Protein AF-A0A7S4PHT7-F1 (afdb_monomer_lite)

Structure (mmCIF, N/CA/C/O backbone):
data_AF-A0A7S4PHT7-F1
#
_entry.id   AF-A0A7S4PHT7-F1
#
loop_
_atom_site.group_PDB
_atom_site.id
_atom_site.type_symbol
_atom_site.label_atom_id
_atom_site.label_alt_id
_atom_site.label_comp_id
_atom_site.label_asym_id
_atom_site.label_entity_id
_atom_site.label_seq_id
_atom_site.pdbx_PDB_ins_code
_atom_site.Cartn_x
_atom_site.Cartn_y
_atom_site.Cartn_z
_atom_site.occupancy
_atom_site.B_iso_or_equiv
_atom_site.auth_seq_id
_atom_site.auth_comp_id
_atom_site.auth_asym_id
_atom_site.auth_atom_id
_atom_site.pdbx_PDB_model_num
ATOM 1 N N . PHE A 1 1 ? -20.520 13.357 14.736 1.00 77.88 1 PHE A N 1
ATOM 2 C CA . PHE A 1 1 ? -19.166 13.663 14.216 1.00 77.88 1 PHE A CA 1
ATOM 3 C C . PHE A 1 1 ? -19.138 14.682 13.069 1.00 77.88 1 PHE A C 1
ATOM 5 O O . PHE A 1 1 ? -18.356 15.621 13.162 1.00 77.88 1 PHE A O 1
ATOM 12 N N . ALA A 1 2 ? -20.014 14.610 12.054 1.00 77.94 2 ALA A N 1
ATOM 13 C CA . ALA A 1 2 ? -20.022 15.541 10.904 1.00 77.94 2 ALA A CA 1
ATOM 14 C C . ALA A 1 2 ? -20.071 17.054 11.246 1.00 77.94 2 ALA A C 1
ATOM 16 O O . ALA A 1 2 ? -19.617 17.889 10.471 1.00 77.94 2 ALA A O 1
ATOM 17 N N . ARG A 1 3 ? -20.596 17.431 12.421 1.00 82.12 3 ARG A N 1
ATOM 18 C CA . ARG A 1 3 ? -20.694 18.830 12.881 1.00 82.12 3 ARG A CA 1
ATOM 19 C C . ARG A 1 3 ? -19.489 19.323 13.696 1.00 82.12 3 ARG A C 1
ATOM 21 O O . ARG A 1 3 ? -19.496 20.463 14.146 1.00 82.12 3 ARG A O 1
ATOM 28 N N . LEU A 1 4 ? -18.434 18.522 13.865 1.00 81.81 4 LEU A N 1
ATOM 29 C CA . LEU A 1 4 ? -17.220 18.956 14.579 1.00 81.81 4 LEU A CA 1
ATOM 30 C C . LEU A 1 4 ? -16.471 20.091 13.856 1.00 81.81 4 LEU A C 1
ATOM 32 O O . LEU A 1 4 ? -15.806 20.895 14.506 1.00 81.81 4 LEU A O 1
ATOM 36 N N . GLY A 1 5 ? -16.644 20.206 12.536 1.00 81.19 5 GLY A N 1
ATOM 37 C CA . GLY A 1 5 ? -16.114 21.292 11.706 1.00 81.19 5 GLY A CA 1
ATOM 38 C C . GLY A 1 5 ? -17.068 22.475 11.495 1.00 81.19 5 GLY A C 1
ATOM 39 O O . GLY A 1 5 ? -16.875 23.230 10.550 1.00 81.19 5 GLY A O 1
ATOM 40 N N . HIS A 1 6 ? -18.117 22.635 12.312 1.00 87.81 6 HIS A N 1
ATOM 41 C CA . HIS A 1 6 ? -19.118 23.691 12.115 1.00 87.81 6 HIS A CA 1
ATOM 42 C C . HIS A 1 6 ? -18.497 25.104 12.069 1.00 87.81 6 HIS A C 1
ATOM 44 O O . HIS A 1 6 ? -17.523 25.387 12.772 1.00 87.81 6 HIS A O 1
ATOM 50 N N . ALA A 1 7 ? -19.059 26.006 11.257 1.00 88.38 7 ALA A N 1
ATOM 51 C CA . ALA A 1 7 ? -18.547 27.373 11.119 1.00 88.38 7 ALA A CA 1
ATOM 52 C C . ALA A 1 7 ? -18.633 28.147 12.447 1.00 88.38 7 ALA A C 1
ATOM 54 O O . ALA A 1 7 ? -17.683 28.820 12.847 1.00 88.38 7 ALA A O 1
ATOM 55 N N . GLU A 1 8 ? -19.746 27.981 13.162 1.00 92.31 8 GLU A N 1
ATOM 56 C CA . GLU A 1 8 ? -20.000 28.653 14.434 1.00 92.31 8 GLU A CA 1
ATOM 57 C C . GLU A 1 8 ? -19.197 28.040 15.603 1.00 92.31 8 GLU A C 1
ATOM 59 O O . GLU A 1 8 ? -19.370 26.851 15.908 1.00 92.31 8 GLU A O 1
ATOM 64 N N . PRO A 1 9 ? -18.349 28.827 16.301 1.00 89.75 9 PRO A N 1
ATOM 65 C CA . PRO A 1 9 ? -17.508 28.331 17.392 1.00 89.75 9 PRO A CA 1
ATOM 66 C C . PRO A 1 9 ? -18.287 27.743 18.572 1.00 89.75 9 PRO A C 1
ATOM 68 O O . PRO A 1 9 ? -17.886 26.703 19.096 1.00 89.75 9 PRO A O 1
ATOM 71 N N . SER A 1 10 ? -19.401 28.370 18.961 1.00 90.50 10 SER A N 1
ATOM 72 C CA . SER A 1 10 ? -20.243 27.933 20.083 1.00 90.50 10 SER A CA 1
ATOM 73 C C . SER A 1 10 ? -20.834 26.546 19.835 1.00 90.50 10 SER A C 1
ATOM 75 O O . SER A 1 10 ? -20.757 25.669 20.694 1.00 90.50 10 SER A O 1
ATOM 77 N N . VAL A 1 11 ? -21.332 26.305 18.618 1.00 90.75 11 VAL A N 1
ATOM 78 C CA . VAL A 1 11 ? -21.860 24.997 18.205 1.00 90.75 11 VAL A CA 1
ATOM 79 C C . VAL A 1 11 ? -20.764 23.936 18.247 1.00 90.75 11 VAL A C 1
ATOM 81 O O . VAL A 1 11 ? -20.967 22.878 18.839 1.00 90.75 11 VAL A O 1
ATOM 84 N N . ARG A 1 12 ? -19.573 24.218 17.696 1.00 91.06 12 ARG A N 1
ATOM 85 C CA . ARG A 1 12 ? -18.443 23.272 17.771 1.00 91.06 12 ARG A CA 1
ATOM 86 C C . ARG A 1 12 ? -18.088 22.920 19.210 1.00 91.06 12 ARG A C 1
ATOM 88 O O . ARG A 1 12 ? -17.839 21.754 19.505 1.00 91.06 12 ARG A O 1
ATOM 95 N N . GLN A 1 13 ? -18.041 23.920 20.088 1.00 89.94 13 GLN A N 1
ATOM 96 C CA . GLN A 1 13 ? -17.691 23.724 21.488 1.00 89.94 13 GLN A CA 1
ATOM 97 C C . GLN A 1 13 ? -18.725 22.854 22.205 1.00 89.94 13 GLN A C 1
ATOM 99 O O . GLN A 1 13 ? -18.340 21.898 22.875 1.00 89.94 13 GLN A O 1
ATOM 104 N N . ASN A 1 14 ? -20.016 23.137 22.026 1.00 92.06 14 ASN A N 1
ATOM 105 C CA . ASN A 1 14 ? -21.093 22.370 22.651 1.00 92.06 14 ASN A CA 1
ATOM 106 C C . ASN A 1 14 ? -21.125 20.924 22.145 1.00 92.06 14 ASN A C 1
ATOM 108 O O . ASN A 1 14 ? -21.198 19.997 22.948 1.00 92.06 14 ASN A O 1
ATOM 112 N N . VAL A 1 15 ? -20.984 20.717 20.831 1.00 92.50 15 VAL A N 1
ATOM 113 C CA . VAL A 1 15 ? -20.907 19.373 20.236 1.00 92.50 15 VAL A CA 1
ATOM 114 C C . VAL A 1 15 ? -19.691 18.611 20.767 1.00 92.50 15 VAL A C 1
ATOM 116 O O . VAL A 1 15 ? -19.820 17.445 21.129 1.00 92.50 15 VAL A O 1
ATOM 119 N N . ARG A 1 16 ? -18.522 19.260 20.863 1.00 92.75 16 ARG A N 1
ATOM 120 C CA . ARG A 1 16 ? -17.316 18.654 21.446 1.00 92.75 16 ARG A CA 1
ATOM 121 C C . ARG A 1 16 ? -17.563 18.218 22.887 1.00 92.75 16 ARG A C 1
ATOM 123 O O . ARG A 1 16 ? -17.300 17.068 23.208 1.00 92.75 16 ARG A O 1
ATOM 130 N N . LEU A 1 17 ? -18.076 19.112 23.735 1.00 92.00 17 LEU A N 1
ATOM 131 C CA . LEU A 1 17 ? -18.336 18.819 25.147 1.00 92.00 17 LEU A CA 1
ATOM 132 C C . LEU A 1 17 ? -19.338 17.674 25.319 1.00 92.00 17 LEU A C 1
ATOM 134 O O . LEU A 1 17 ? -19.112 16.796 26.149 1.00 92.00 17 LEU A O 1
ATOM 138 N N . LEU A 1 18 ? -20.401 17.654 24.510 1.00 92.62 18 LEU A N 1
ATOM 139 C CA . LEU A 1 18 ? -21.390 16.580 24.523 1.00 92.62 18 LEU A CA 1
ATOM 140 C C . LEU A 1 18 ? -20.757 15.235 24.151 1.00 92.62 18 LEU A C 1
ATOM 142 O O . LEU A 1 18 ? -20.922 14.267 24.885 1.00 92.62 18 LEU A O 1
ATOM 146 N N . ILE A 1 19 ? -19.983 15.182 23.062 1.00 92.12 19 ILE A N 1
ATOM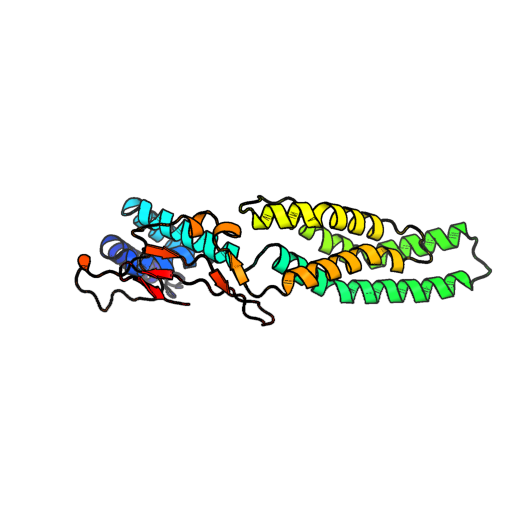 147 C CA . ILE A 1 19 ? -19.299 13.951 22.639 1.00 92.12 19 ILE A CA 1
ATOM 148 C C . ILE A 1 19 ? -18.274 13.513 23.686 1.00 92.12 19 ILE A C 1
ATOM 150 O O . ILE A 1 19 ? -18.199 12.333 23.997 1.00 92.12 19 ILE A O 1
ATOM 154 N N . THR A 1 20 ? -17.518 14.438 24.281 1.00 92.81 20 THR A N 1
ATOM 155 C CA . THR A 1 20 ? -16.596 14.108 25.374 1.00 92.81 20 THR A CA 1
ATOM 156 C C . THR A 1 20 ? -17.336 13.526 26.578 1.00 92.81 20 THR A C 1
ATOM 158 O O . THR A 1 20 ? -16.840 12.581 27.185 1.00 92.81 20 THR A O 1
ATOM 161 N N . LYS A 1 21 ? -18.521 14.047 26.923 1.00 91.81 21 LYS A N 1
ATOM 162 C CA . LYS A 1 21 ? -19.342 13.492 28.005 1.00 91.81 21 LYS A CA 1
ATOM 163 C C . LYS A 1 21 ? -19.825 12.078 27.670 1.00 91.81 21 LYS A C 1
ATOM 165 O O . LYS A 1 21 ? -19.611 11.178 28.476 1.00 91.81 21 LYS A O 1
ATOM 170 N N . ILE A 1 22 ? -20.364 11.873 26.464 1.00 90.06 22 ILE A N 1
ATOM 171 C CA . ILE A 1 22 ? -20.749 10.542 25.965 1.00 90.06 22 ILE A CA 1
ATOM 172 C C . ILE A 1 22 ? -19.546 9.598 26.008 1.00 90.06 22 ILE A C 1
ATOM 174 O O . ILE A 1 22 ? -19.673 8.478 26.468 1.00 90.06 22 ILE A O 1
ATOM 178 N N . GLY A 1 23 ? -18.359 10.054 25.614 1.00 88.25 23 GLY A N 1
ATOM 179 C CA . GLY A 1 23 ? -17.140 9.251 25.645 1.00 88.25 23 GLY A CA 1
ATOM 180 C C . GLY A 1 23 ? -16.718 8.784 27.031 1.00 88.25 23 GLY A C 1
ATOM 181 O O . GLY A 1 23 ? -16.161 7.701 27.162 1.00 88.25 23 GLY A O 1
ATOM 182 N N . LYS A 1 24 ? -16.987 9.575 28.072 1.00 87.38 24 LYS A N 1
ATOM 183 C CA . LYS A 1 24 ? -16.674 9.189 29.454 1.00 87.38 24 LYS A CA 1
ATOM 184 C C . LYS A 1 24 ? -17.631 8.118 29.980 1.00 87.38 24 LYS A C 1
ATOM 186 O O . LYS A 1 24 ? -17.193 7.224 30.699 1.00 87.38 24 LYS A O 1
ATOM 191 N N . GLU A 1 25 ? -18.908 8.206 29.618 1.00 87.06 25 GLU A N 1
ATOM 192 C CA . GLU A 1 25 ? -19.953 7.277 30.070 1.00 87.06 25 GLU A CA 1
ATOM 193 C C . GLU A 1 25 ? -19.998 6.005 29.191 1.00 87.06 25 GLU A C 1
ATOM 195 O O . GLU A 1 25 ? -19.959 4.886 29.700 1.00 87.06 25 GLU A O 1
ATOM 200 N N . LEU A 1 26 ? -19.976 6.169 27.866 1.00 87.31 26 LEU A N 1
ATOM 201 C CA . LEU A 1 26 ? -20.127 5.140 26.830 1.00 87.31 26 LEU A CA 1
ATOM 202 C C . LEU A 1 26 ? -19.025 5.253 25.746 1.00 87.31 26 LEU A C 1
ATOM 204 O O . LEU A 1 26 ? -19.305 5.584 24.590 1.00 87.31 26 LEU A O 1
ATOM 208 N N . PRO A 1 27 ? -17.746 4.975 26.059 1.00 88.62 27 PRO A N 1
ATOM 209 C CA . PRO A 1 27 ? -16.649 5.174 25.106 1.00 88.62 27 PRO A CA 1
ATOM 210 C C . PRO A 1 27 ? -16.741 4.283 23.870 1.00 88.62 27 PRO A C 1
ATOM 212 O O . PRO A 1 27 ? -16.358 4.715 22.790 1.00 88.62 27 PRO A O 1
ATOM 215 N N . HIS A 1 28 ? -17.269 3.067 23.997 1.00 86.44 28 HIS A N 1
ATOM 216 C CA . HIS A 1 28 ? -17.438 2.123 22.888 1.00 86.44 28 HIS A CA 1
ATOM 217 C C . HIS A 1 28 ? -18.335 2.685 21.770 1.00 86.44 28 HIS A C 1
ATOM 219 O O . HIS A 1 28 ? -18.060 2.432 20.602 1.00 86.44 28 HIS A O 1
ATOM 225 N N . ALA A 1 29 ? -19.324 3.523 22.103 1.00 87.06 29 ALA A N 1
ATOM 226 C CA . ALA A 1 29 ? -20.216 4.151 21.126 1.00 87.06 29 ALA A CA 1
ATOM 227 C C . ALA A 1 29 ? -19.506 5.197 20.250 1.00 87.06 29 ALA A C 1
ATOM 229 O O . ALA A 1 29 ? -19.962 5.527 19.157 1.00 87.06 29 ALA A O 1
ATOM 230 N N . ILE A 1 30 ? -18.386 5.752 20.726 1.00 91.12 30 ILE A N 1
ATOM 231 C CA . ILE A 1 30 ? -17.681 6.824 20.019 1.00 91.12 30 ILE A CA 1
ATOM 232 C C . ILE A 1 30 ? -16.243 6.477 19.646 1.00 91.12 30 ILE A C 1
ATOM 234 O O . ILE A 1 30 ? -15.622 7.248 18.912 1.00 91.12 30 ILE A O 1
ATOM 238 N N . ILE A 1 31 ? -15.694 5.358 20.129 1.00 92.56 31 ILE A N 1
ATOM 239 C CA . ILE A 1 31 ? -14.269 5.055 19.990 1.00 92.56 31 ILE A CA 1
ATOM 240 C C . ILE A 1 31 ? -13.869 4.881 18.525 1.00 92.56 31 ILE A C 1
ATOM 242 O O . ILE A 1 31 ? -12.925 5.534 18.085 1.00 92.56 31 ILE A O 1
ATOM 246 N N . TYR A 1 32 ? -14.625 4.103 17.743 1.00 93.19 32 TYR A N 1
ATOM 247 C CA . TYR A 1 32 ? -14.352 3.912 16.317 1.00 93.19 32 TYR A CA 1
ATOM 248 C C . TYR A 1 32 ? -14.473 5.225 15.527 1.00 93.19 32 TYR A C 1
ATOM 250 O O . TYR A 1 32 ? -13.473 5.627 14.929 1.00 93.19 32 TYR A O 1
ATOM 258 N N . PRO A 1 33 ? -15.600 5.973 15.573 1.00 92.25 33 PRO A N 1
ATOM 259 C CA . PRO A 1 33 ? -15.698 7.264 14.889 1.00 92.25 33 PRO A CA 1
ATOM 260 C C . PRO A 1 33 ? -14.628 8.280 15.308 1.00 92.25 33 PRO A C 1
ATOM 262 O O . PRO A 1 33 ? -14.168 9.068 14.482 1.00 92.25 33 PRO A O 1
ATOM 265 N N . THR A 1 34 ? -14.222 8.277 16.583 1.00 93.12 34 THR A N 1
ATOM 266 C CA . THR A 1 34 ? -13.190 9.193 17.087 1.00 93.12 34 THR A CA 1
ATOM 267 C C . THR A 1 34 ? -11.812 8.813 16.560 1.00 93.12 34 THR A C 1
ATOM 269 O O . THR A 1 34 ? -11.099 9.683 16.063 1.00 93.12 34 THR A O 1
ATOM 272 N N . VAL A 1 35 ? -11.431 7.534 16.650 1.00 94.06 35 VAL A N 1
ATOM 273 C CA . VAL A 1 35 ? -10.112 7.074 16.203 1.00 94.06 35 VAL A CA 1
ATOM 274 C C . VAL A 1 35 ? -9.996 7.158 14.684 1.00 94.06 35 VAL A C 1
ATOM 276 O O . VAL A 1 35 ? -9.031 7.745 14.203 1.00 94.06 35 VAL A O 1
ATOM 279 N N . VAL A 1 36 ? -10.983 6.658 13.932 1.00 92.50 36 VAL A N 1
ATOM 280 C CA . VAL A 1 36 ? -11.001 6.753 12.460 1.00 92.50 36 VAL A CA 1
ATOM 281 C C . VAL A 1 36 ? -10.955 8.214 12.024 1.00 92.50 36 VAL A C 1
ATOM 283 O O . VAL A 1 36 ? -10.077 8.597 11.255 1.00 92.50 36 VAL A O 1
ATOM 286 N N . GLY A 1 37 ? -11.818 9.064 12.591 1.00 91.19 37 GLY A N 1
ATOM 287 C CA . GLY A 1 37 ? -11.829 10.486 12.254 1.00 91.19 37 GLY A CA 1
ATOM 288 C C . GLY A 1 37 ? -10.503 11.186 12.569 1.00 91.19 37 GLY A C 1
ATOM 289 O O . GLY A 1 37 ? -10.087 12.074 11.826 1.00 91.19 37 GLY A O 1
ATOM 290 N N . HIS A 1 38 ? -9.824 10.809 13.657 1.00 91.00 38 HIS A N 1
ATOM 291 C CA . HIS A 1 38 ? -8.514 11.365 13.999 1.00 91.00 38 HIS A CA 1
ATOM 292 C C . HIS A 1 38 ? -7.409 10.893 13.042 1.00 91.00 38 HIS A C 1
ATOM 294 O O . HIS A 1 38 ? -6.538 11.687 12.698 1.00 91.00 38 HIS A O 1
ATOM 300 N N . VAL A 1 39 ? -7.454 9.638 12.581 1.00 88.81 39 VAL A N 1
ATOM 301 C CA . VAL A 1 39 ? -6.521 9.108 11.571 1.00 88.81 39 VAL A CA 1
ATOM 302 C C . VAL A 1 39 ? -6.708 9.816 10.225 1.00 88.81 39 VAL A C 1
ATOM 304 O O . VAL A 1 39 ? -5.724 10.190 9.591 1.00 88.81 39 VAL A O 1
ATOM 307 N N . GLU A 1 40 ? -7.952 10.052 9.804 1.00 89.06 40 GLU A N 1
ATOM 308 C CA . GLU A 1 40 ? -8.266 10.750 8.549 1.00 89.06 40 GLU A CA 1
ATOM 309 C C . GLU A 1 40 ? -7.962 12.253 8.607 1.00 89.06 40 GLU A C 1
ATOM 311 O O . GLU A 1 40 ? -7.556 12.853 7.611 1.00 89.06 40 GLU A O 1
ATOM 316 N N . ASN A 1 41 ? -8.161 12.881 9.770 1.00 89.19 41 ASN A N 1
ATOM 317 C CA . ASN A 1 41 ? -7.949 14.311 9.965 1.00 89.19 41 ASN A CA 1
ATOM 318 C C . ASN A 1 41 ? -7.177 14.605 11.266 1.00 89.19 41 ASN A C 1
ATOM 320 O O . ASN A 1 41 ? -7.756 15.101 12.244 1.00 89.19 41 ASN A O 1
ATOM 324 N N . PRO A 1 42 ? -5.850 14.375 11.275 1.00 87.88 42 PRO A N 1
ATOM 325 C CA . PRO A 1 42 ? -5.020 14.555 12.468 1.00 87.88 42 PRO A CA 1
ATOM 326 C C . PRO A 1 42 ? -4.907 16.022 12.908 1.00 87.88 42 PRO A C 1
ATOM 328 O O . PRO A 1 42 ? -4.613 16.311 14.067 1.00 87.88 42 PRO A O 1
ATOM 331 N N . SER A 1 43 ? -5.170 16.977 12.008 1.00 89.56 43 SER A N 1
ATOM 332 C CA . SER A 1 43 ? -5.142 18.416 12.306 1.00 89.56 43 SER A CA 1
ATOM 333 C C . SER A 1 43 ? -6.404 18.921 13.023 1.00 89.56 43 SER A C 1
ATOM 335 O O . SER A 1 43 ? -6.459 20.078 13.453 1.00 89.56 43 SER A O 1
ATOM 337 N N . SER A 1 44 ? -7.432 18.080 13.167 1.00 90.56 44 SER A N 1
ATOM 338 C CA . SER A 1 44 ? -8.680 18.438 13.839 1.00 90.56 44 SER A CA 1
ATOM 339 C C . SER A 1 44 ? -8.490 18.575 15.351 1.00 90.56 44 SER A C 1
ATOM 341 O O . SER A 1 44 ? -8.495 17.596 16.096 1.00 90.56 44 SER A O 1
ATOM 343 N N . ARG A 1 45 ? -8.407 19.822 15.834 1.00 89.62 45 ARG A N 1
ATOM 344 C CA . ARG A 1 45 ? -8.293 20.130 17.273 1.00 89.62 45 ARG A CA 1
ATOM 345 C C . ARG A 1 45 ? -9.427 19.529 18.106 1.00 89.62 45 ARG A C 1
ATOM 347 O O . ARG A 1 45 ? -9.201 19.124 19.244 1.00 89.62 45 ARG A O 1
ATOM 354 N N . GLN A 1 46 ? -10.643 19.477 17.564 1.00 89.88 46 GLN A N 1
ATOM 355 C CA . GLN A 1 46 ? -11.799 18.920 18.263 1.00 89.88 46 GLN A CA 1
ATOM 356 C C . GLN A 1 46 ? -11.662 17.408 18.452 1.00 89.88 46 GLN A C 1
ATOM 358 O O . GLN A 1 46 ? -11.885 16.929 19.560 1.00 89.88 46 GLN A O 1
ATOM 363 N N . LEU A 1 47 ? -11.273 16.675 17.402 1.00 91.31 47 LEU A N 1
ATOM 364 C CA . LEU A 1 47 ? -11.080 15.225 17.476 1.00 91.31 47 LEU A CA 1
ATOM 365 C C . LEU A 1 47 ? -9.914 14.868 18.388 1.00 91.31 47 LEU A C 1
ATOM 367 O O . LEU A 1 47 ? -10.078 14.004 19.242 1.00 91.31 47 LEU A O 1
ATOM 371 N N . SER A 1 48 ? -8.791 15.584 18.280 1.00 92.62 48 SER A N 1
ATOM 372 C CA . SER A 1 48 ? -7.656 15.392 19.186 1.00 92.62 48 SER A CA 1
ATOM 373 C C . SER A 1 48 ? -8.076 15.607 20.639 1.00 92.62 48 SER A C 1
ATOM 375 O O . SER A 1 48 ? -7.807 14.767 21.482 1.00 92.62 48 SER A O 1
ATOM 377 N N . SER A 1 49 ? -8.836 16.667 20.938 1.00 92.19 49 SER A N 1
ATOM 378 C CA . SER A 1 49 ? -9.334 16.906 22.297 1.00 92.19 49 SER A CA 1
ATOM 379 C C . SER A 1 49 ? -10.285 15.818 22.811 1.00 92.19 49 SER A C 1
ATOM 381 O O . SER A 1 49 ? -10.271 15.541 24.008 1.00 92.19 49 SER A O 1
ATOM 383 N N . ILE A 1 50 ? -11.137 15.245 21.957 1.00 93.50 50 ILE A N 1
ATOM 384 C CA . ILE A 1 50 ? -12.038 14.149 22.347 1.00 93.50 50 ILE A CA 1
ATOM 385 C C . ILE A 1 50 ? -11.225 12.875 22.592 1.00 93.50 50 ILE A C 1
ATOM 387 O O . ILE A 1 50 ? -11.440 12.201 23.596 1.00 93.50 50 ILE A O 1
ATOM 391 N N . LEU A 1 51 ? -10.273 12.573 21.707 1.00 94.19 51 LEU A N 1
ATOM 392 C CA . LEU A 1 51 ? -9.396 11.416 21.822 1.00 94.19 51 LEU A CA 1
ATOM 393 C C . LEU A 1 51 ? -8.524 11.485 23.080 1.00 94.19 51 LEU A C 1
ATOM 395 O O . LEU A 1 51 ? -8.405 10.482 23.771 1.00 94.19 51 LEU A O 1
ATOM 399 N N . GLU A 1 52 ? -7.975 12.654 23.422 1.00 94.00 52 GLU A N 1
ATOM 400 C CA . GLU A 1 52 ? -7.229 12.845 24.674 1.00 94.00 52 GLU A CA 1
ATOM 401 C C . GLU A 1 52 ? -8.110 12.583 25.904 1.00 94.00 52 GLU A C 1
ATOM 403 O O . GLU A 1 52 ? -7.718 11.833 26.791 1.00 94.00 52 GLU A O 1
ATOM 408 N N . ALA A 1 53 ? -9.352 13.077 25.927 1.00 93.06 53 ALA A N 1
ATOM 409 C CA . ALA A 1 53 ? -10.274 12.784 27.030 1.00 93.06 53 ALA A CA 1
ATOM 410 C C . ALA A 1 53 ? -10.636 11.284 27.135 1.00 93.06 53 ALA A C 1
ATOM 412 O O . ALA A 1 53 ? -10.858 10.761 28.232 1.00 93.06 53 ALA A O 1
ATOM 413 N N . LEU A 1 54 ? -10.695 10.572 26.004 1.00 93.56 54 LEU A N 1
ATOM 414 C CA . LEU A 1 54 ? -10.843 9.114 25.988 1.00 93.56 54 LEU A CA 1
ATOM 415 C C . LEU A 1 54 ? -9.572 8.408 26.476 1.00 93.56 54 LEU A C 1
ATOM 417 O O . LEU A 1 54 ? -9.676 7.419 27.192 1.00 93.56 54 LEU A O 1
ATOM 421 N N . ARG A 1 55 ? -8.380 8.916 26.142 1.00 95.19 55 ARG A N 1
ATOM 422 C CA . ARG A 1 55 ? -7.097 8.377 26.627 1.00 95.19 55 ARG A CA 1
ATOM 423 C C . ARG A 1 55 ? -6.945 8.534 28.133 1.00 95.19 55 ARG A C 1
ATOM 425 O O . ARG A 1 55 ? -6.478 7.607 28.780 1.00 95.19 55 ARG A O 1
ATOM 432 N N . GLU A 1 56 ? -7.378 9.665 28.685 1.00 94.00 56 GLU A N 1
ATOM 433 C CA . GLU A 1 56 ? -7.383 9.909 30.132 1.00 94.00 56 GLU A CA 1
ATOM 434 C C . GLU A 1 56 ? -8.313 8.947 30.883 1.00 94.00 56 GLU A C 1
ATOM 436 O O . GLU A 1 56 ? -8.023 8.563 32.012 1.00 94.00 56 GLU A O 1
ATOM 441 N N . SER A 1 57 ? -9.435 8.555 30.270 1.00 91.75 57 SER A N 1
ATOM 442 C CA . SER A 1 57 ? -10.450 7.718 30.922 1.00 91.75 57 SER A CA 1
ATOM 443 C C . SER A 1 57 ? -10.272 6.218 30.677 1.00 91.75 57 SER A C 1
ATOM 445 O O . SER A 1 57 ? -10.464 5.434 31.604 1.00 91.75 57 SER A O 1
ATOM 447 N N . ARG A 1 58 ? -9.921 5.798 29.453 1.00 92.00 58 ARG A N 1
ATOM 448 C CA . ARG A 1 58 ? -9.723 4.391 29.051 1.00 92.00 58 ARG A CA 1
ATOM 449 C C . ARG A 1 58 ? -8.527 4.247 28.097 1.00 92.00 58 ARG A C 1
ATOM 451 O O . ARG A 1 58 ? -8.718 3.981 26.906 1.00 92.00 58 ARG A O 1
ATOM 458 N N . PRO A 1 59 ? -7.288 4.383 28.603 1.00 94.19 59 PRO A N 1
ATOM 459 C CA . PRO A 1 59 ? -6.084 4.370 27.769 1.00 94.19 59 PRO A CA 1
ATOM 460 C C . PRO A 1 59 ? -5.922 3.065 26.980 1.00 94.19 59 PRO A C 1
ATOM 462 O O . PRO A 1 59 ? -5.590 3.098 25.796 1.00 94.19 59 PRO A O 1
ATOM 465 N N . GLU A 1 60 ? -6.219 1.923 27.602 1.00 93.31 60 GLU A N 1
ATOM 466 C CA . GLU A 1 60 ? -6.059 0.603 26.983 1.00 93.31 60 GLU A CA 1
ATOM 467 C C . GLU A 1 60 ? -7.030 0.360 25.827 1.00 93.31 60 GLU A C 1
ATOM 469 O O . GLU A 1 60 ? -6.622 -0.127 24.774 1.00 93.31 60 GLU A O 1
ATOM 474 N N . LEU A 1 61 ? -8.290 0.781 25.975 1.00 92.50 61 LEU A N 1
ATOM 475 C CA . LEU A 1 61 ? -9.285 0.692 24.907 1.00 92.50 61 LEU A CA 1
ATOM 476 C C . LEU A 1 61 ? -8.875 1.548 23.705 1.00 92.50 61 LEU A C 1
ATOM 478 O O . LEU A 1 61 ? -8.929 1.086 22.565 1.00 92.50 61 LEU A O 1
ATOM 482 N N . VAL A 1 62 ? -8.427 2.784 23.953 1.00 95.00 62 VAL A N 1
ATOM 483 C CA . VAL A 1 62 ? -7.944 3.665 22.883 1.00 95.00 62 VAL A CA 1
ATOM 484 C C . VAL A 1 62 ? -6.742 3.045 22.182 1.00 95.00 62 VAL A C 1
ATOM 486 O O . VAL A 1 62 ? -6.726 2.975 20.955 1.00 95.00 62 VAL A O 1
ATOM 489 N N . ARG A 1 63 ? -5.759 2.554 22.943 1.00 94.88 63 ARG A N 1
ATOM 490 C CA . ARG A 1 63 ? -4.564 1.901 22.400 1.00 94.88 63 ARG A CA 1
ATOM 491 C C . ARG A 1 63 ? -4.921 0.675 21.557 1.00 94.88 63 ARG A C 1
ATOM 493 O O . ARG A 1 63 ? -4.402 0.537 20.452 1.00 94.88 63 ARG A O 1
ATOM 500 N N . GLY A 1 64 ? -5.824 -0.172 22.050 1.00 94.56 64 GLY A N 1
ATOM 501 C CA . GLY A 1 64 ? -6.302 -1.362 21.348 1.00 94.56 64 GLY A CA 1
ATOM 502 C C . GLY A 1 64 ? -6.996 -1.022 20.030 1.00 94.56 64 GLY A C 1
ATOM 503 O O . GLY A 1 64 ? -6.633 -1.565 18.990 1.00 94.56 64 GLY A O 1
ATOM 504 N N . VAL A 1 65 ? -7.929 -0.065 20.040 1.00 95.12 65 VAL A N 1
ATOM 505 C CA . VAL A 1 65 ? -8.643 0.359 18.823 1.00 95.12 65 VAL A CA 1
ATOM 506 C C . VAL A 1 65 ? -7.709 1.063 17.830 1.00 95.12 65 VAL A C 1
ATOM 508 O O . VAL A 1 65 ? -7.821 0.840 16.626 1.00 95.12 65 VAL A O 1
ATOM 511 N N . GLN A 1 66 ? -6.746 1.864 18.302 1.00 95.12 66 GLN A N 1
ATOM 512 C CA . GLN A 1 66 ? -5.721 2.469 17.441 1.00 95.12 66 GLN A C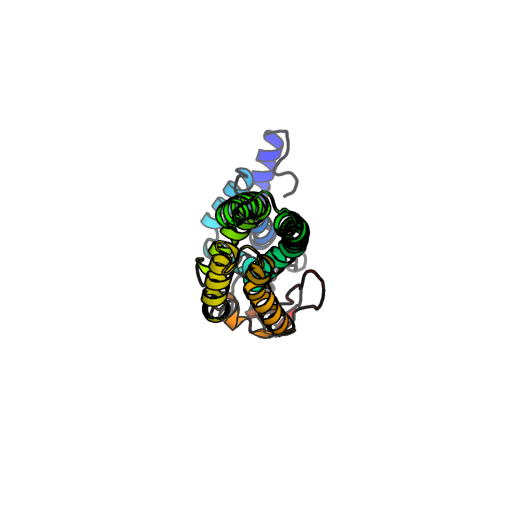A 1
ATOM 513 C C . GLN A 1 66 ? -4.835 1.413 16.771 1.00 95.12 66 GLN A C 1
ATOM 515 O O . GLN A 1 66 ? -4.598 1.505 15.567 1.00 95.12 66 GLN A O 1
ATOM 520 N N . GLY A 1 67 ? -4.383 0.405 17.524 1.00 94.50 67 GLY A N 1
ATOM 521 C CA . GLY A 1 67 ? -3.615 -0.719 16.982 1.00 94.50 67 GLY A CA 1
ATOM 522 C C . GLY A 1 67 ? -4.417 -1.526 15.962 1.00 94.50 67 GLY A C 1
ATOM 523 O O . GLY A 1 67 ? -3.934 -1.778 14.860 1.00 94.50 67 GLY A O 1
ATOM 524 N N . LEU A 1 68 ? -5.672 -1.846 16.289 1.00 95.12 68 LEU A N 1
ATOM 525 C CA . LEU A 1 68 ? -6.597 -2.546 15.400 1.00 95.12 68 LEU A CA 1
ATOM 526 C C . LEU A 1 68 ? -6.787 -1.805 14.070 1.00 95.12 68 LEU A C 1
ATOM 528 O O . LEU A 1 68 ? -6.576 -2.386 13.008 1.00 95.12 68 LEU A O 1
ATOM 532 N N . ILE A 1 69 ? -7.158 -0.521 14.113 1.00 94.50 69 ILE A N 1
ATOM 533 C CA . ILE A 1 69 ? -7.396 0.282 12.904 1.00 94.50 69 ILE A CA 1
ATOM 534 C C . ILE A 1 69 ? -6.108 0.445 12.095 1.00 94.50 69 ILE A C 1
ATOM 536 O O . ILE A 1 69 ? -6.146 0.349 10.868 1.00 94.50 69 ILE A O 1
ATOM 540 N N . GLY A 1 70 ? -4.970 0.663 12.760 1.00 93.31 70 GLY A N 1
ATOM 541 C CA . GLY A 1 70 ? -3.672 0.762 12.098 1.00 93.31 70 GLY A CA 1
ATOM 542 C C . GLY A 1 70 ? -3.335 -0.501 11.306 1.00 93.31 70 GLY A C 1
ATOM 543 O O . GLY A 1 70 ? -2.971 -0.422 10.132 1.00 93.31 70 GLY A O 1
ATOM 544 N N . GLU A 1 71 ? -3.533 -1.670 11.911 1.00 94.00 71 GLU A N 1
ATOM 545 C CA . GLU A 1 71 ? -3.217 -2.951 11.285 1.00 94.00 71 GLU A CA 1
ATOM 546 C C . GLU A 1 71 ? -4.232 -3.365 10.214 1.00 94.00 71 GLU A C 1
ATOM 548 O O . GLU A 1 71 ? -3.824 -3.858 9.163 1.00 94.00 71 GLU A O 1
ATOM 553 N N . LEU A 1 72 ? -5.531 -3.108 10.412 1.00 93.38 72 LEU A N 1
ATOM 554 C CA . LEU A 1 72 ? -6.546 -3.314 9.371 1.00 93.38 72 LEU A CA 1
ATOM 555 C C . LEU A 1 72 ? -6.286 -2.414 8.156 1.00 93.38 72 LEU A C 1
ATOM 557 O O . LEU A 1 72 ? -6.328 -2.884 7.018 1.00 93.38 72 LEU A O 1
ATOM 561 N N . SER A 1 73 ? -5.943 -1.144 8.389 1.00 91.56 73 SER A N 1
ATOM 562 C CA . SER A 1 73 ? -5.558 -0.206 7.330 1.00 91.56 73 SER A CA 1
ATOM 563 C C . SER A 1 73 ? -4.320 -0.698 6.579 1.00 91.56 73 SER A C 1
ATOM 565 O O . SER A 1 73 ? -4.332 -0.776 5.349 1.00 91.56 73 SER A O 1
ATOM 567 N N . ARG A 1 74 ? -3.284 -1.148 7.297 1.00 91.62 74 ARG A N 1
ATOM 568 C CA . ARG A 1 74 ? -2.070 -1.713 6.689 1.00 91.62 74 ARG A CA 1
ATOM 569 C C . ARG A 1 74 ? -2.349 -2.990 5.887 1.00 91.62 74 ARG A C 1
ATOM 571 O O . ARG A 1 74 ? -1.768 -3.176 4.822 1.00 91.62 74 ARG A O 1
ATOM 578 N N . CYS A 1 75 ? -3.243 -3.857 6.360 1.00 92.31 75 CYS A N 1
ATOM 579 C CA . CYS A 1 75 ? -3.622 -5.083 5.651 1.00 92.31 75 CYS A CA 1
ATOM 580 C C . CYS A 1 75 ? -4.524 -4.823 4.437 1.00 92.31 75 CYS A C 1
ATOM 582 O O . CYS A 1 75 ? -4.560 -5.653 3.527 1.00 92.31 75 CYS A O 1
ATOM 584 N N . SER A 1 76 ? -5.234 -3.689 4.395 1.00 90.25 76 SER A N 1
ATOM 585 C CA . SER A 1 76 ? -6.145 -3.345 3.296 1.00 90.25 76 SER A CA 1
ATOM 586 C C . SER A 1 76 ? -5.422 -3.187 1.950 1.00 90.25 76 SER A C 1
ATOM 588 O O . SER A 1 76 ? -5.927 -3.634 0.916 1.00 90.25 76 SER A O 1
ATOM 590 N N . ILE A 1 77 ? -4.207 -2.628 1.963 1.00 91.50 77 ILE A N 1
ATOM 591 C CA . ILE A 1 77 ? -3.353 -2.447 0.785 1.00 91.50 77 ILE A CA 1
ATOM 592 C C . ILE A 1 77 ? -1.949 -2.940 1.129 1.00 91.50 77 ILE A C 1
ATOM 594 O O . ILE A 1 77 ? -1.187 -2.266 1.819 1.00 91.50 77 ILE A O 1
ATOM 598 N N . LEU A 1 78 ? -1.597 -4.118 0.613 1.00 93.06 78 LEU A N 1
ATOM 599 C CA . LEU A 1 78 ? -0.275 -4.699 0.825 1.00 93.06 78 LEU A CA 1
ATOM 600 C C . LEU A 1 78 ? 0.784 -3.963 -0.009 1.00 93.06 78 LEU A C 1
ATOM 602 O O . LEU A 1 78 ? 0.483 -3.356 -1.043 1.00 93.06 78 LEU A O 1
ATOM 606 N N . LYS A 1 79 ? 2.049 -4.043 0.415 1.00 92.75 79 LYS A N 1
ATOM 607 C CA . LYS A 1 79 ? 3.173 -3.369 -0.257 1.00 92.75 79 LYS A CA 1
ATOM 608 C C . LYS A 1 79 ? 3.300 -3.771 -1.722 1.00 92.75 79 LYS A C 1
ATOM 610 O O . LYS A 1 79 ? 3.519 -2.909 -2.571 1.00 92.75 79 LYS A O 1
ATOM 615 N N . GLU A 1 80 ? 3.121 -5.051 -2.034 1.00 93.00 80 GLU A N 1
ATOM 616 C CA . GLU A 1 80 ? 3.174 -5.543 -3.408 1.00 93.00 80 GLU A CA 1
ATOM 617 C C . GLU A 1 80 ? 1.994 -5.064 -4.262 1.00 93.00 80 GLU A C 1
ATOM 619 O O . GLU A 1 80 ? 2.186 -4.814 -5.450 1.00 93.00 80 GLU A O 1
ATOM 624 N N . ASP A 1 81 ? 0.802 -4.882 -3.677 1.00 92.50 81 ASP A N 1
ATOM 625 C CA . ASP A 1 81 ? -0.365 -4.347 -4.387 1.00 92.50 81 ASP A CA 1
ATOM 626 C C . ASP A 1 81 ? -0.121 -2.873 -4.750 1.00 92.50 81 ASP A C 1
ATOM 628 O O . ASP A 1 81 ? -0.290 -2.463 -5.904 1.00 92.50 81 ASP A O 1
ATOM 632 N N . LEU A 1 82 ? 0.349 -2.080 -3.779 1.00 92.00 82 LEU A N 1
ATOM 633 C CA . LEU A 1 82 ? 0.716 -0.677 -3.982 1.00 92.00 82 LEU A CA 1
ATOM 634 C C . LEU A 1 82 ? 1.823 -0.536 -5.034 1.00 92.00 82 LEU A C 1
ATOM 636 O O . LEU A 1 82 ? 1.711 0.263 -5.966 1.00 92.00 82 LEU A O 1
ATOM 640 N N . PHE A 1 83 ? 2.884 -1.327 -4.907 1.00 95.31 83 PHE A N 1
ATOM 641 C CA . PHE A 1 83 ? 4.017 -1.283 -5.820 1.00 95.31 83 PHE A CA 1
ATOM 642 C C . PHE A 1 83 ? 3.631 -1.695 -7.244 1.00 95.31 83 PHE A C 1
ATOM 644 O O . PHE A 1 83 ? 3.935 -0.979 -8.199 1.00 95.31 83 PHE A O 1
ATOM 651 N N . PHE A 1 84 ? 2.911 -2.809 -7.394 1.00 94.31 84 PHE A N 1
ATOM 652 C CA . PHE A 1 84 ? 2.479 -3.300 -8.698 1.00 94.31 84 PHE A CA 1
ATOM 653 C C . PHE A 1 84 ? 1.518 -2.331 -9.388 1.00 94.31 84 PHE A C 1
ATOM 655 O O . PHE A 1 84 ? 1.700 -2.041 -10.569 1.00 94.31 84 PHE A O 1
ATOM 662 N N . SER A 1 85 ? 0.533 -1.789 -8.662 1.00 92.94 85 SER A N 1
ATOM 663 C CA . SER A 1 85 ? -0.408 -0.810 -9.222 1.00 92.94 85 SER A CA 1
ATOM 664 C C . SER A 1 85 ? 0.310 0.445 -9.731 1.00 92.94 85 SER A C 1
ATOM 666 O O . SER A 1 85 ? 0.033 0.906 -10.839 1.00 92.94 85 SER A O 1
ATOM 668 N N . SER A 1 86 ? 1.308 0.921 -8.980 1.00 94.62 86 SER A N 1
ATOM 669 C CA . SER A 1 86 ? 2.133 2.072 -9.355 1.00 94.62 86 SER A CA 1
ATOM 670 C C . SER A 1 86 ? 2.979 1.792 -10.603 1.00 94.62 86 SER A C 1
ATOM 672 O O . SER A 1 86 ? 3.025 2.609 -11.522 1.00 94.62 86 SER A O 1
ATOM 674 N N . LEU A 1 87 ? 3.619 0.618 -10.689 1.00 95.31 87 LEU A N 1
ATOM 675 C CA . LEU A 1 87 ? 4.359 0.208 -11.891 1.00 95.31 87 LEU A CA 1
ATOM 676 C C . LEU A 1 87 ? 3.441 0.055 -13.109 1.00 95.31 87 LEU A C 1
ATOM 678 O O . LEU A 1 87 ? 3.794 0.479 -14.211 1.00 95.31 87 LEU A O 1
ATOM 682 N N . GLN A 1 88 ? 2.253 -0.517 -12.917 1.00 93.94 88 GLN A N 1
ATOM 683 C CA . GLN A 1 88 ? 1.269 -0.691 -13.979 1.00 93.94 88 GLN A CA 1
ATOM 684 C C . GLN A 1 88 ? 0.774 0.657 -14.524 1.00 93.94 88 GLN A C 1
ATOM 686 O O . GLN A 1 88 ? 0.575 0.781 -15.732 1.00 93.94 88 GLN A O 1
ATOM 691 N N . GLU A 1 89 ? 0.625 1.675 -13.673 1.00 94.56 89 GLU A N 1
ATOM 692 C CA . GLU A 1 89 ? 0.271 3.035 -14.095 1.00 94.56 89 GLU A CA 1
ATOM 693 C C . GLU A 1 89 ? 1.388 3.711 -14.911 1.00 94.56 89 GLU A C 1
ATOM 695 O O . GLU A 1 89 ? 1.123 4.465 -15.853 1.00 94.56 89 GLU A O 1
ATOM 700 N N . LEU A 1 90 ? 2.652 3.434 -14.584 1.00 95.12 90 LEU A N 1
ATOM 701 C CA . LEU A 1 90 ? 3.804 3.998 -15.292 1.00 95.12 90 LEU A CA 1
ATOM 702 C C . LEU A 1 90 ? 4.086 3.309 -16.629 1.00 95.12 90 LEU A C 1
ATOM 704 O O . LEU A 1 90 ? 4.579 3.961 -17.553 1.00 95.12 90 LEU A O 1
ATOM 708 N N . ASN A 1 91 ? 3.755 2.023 -16.762 1.00 94.88 91 ASN A N 1
ATOM 709 C CA . ASN A 1 91 ? 4.120 1.219 -17.927 1.00 94.88 91 ASN A CA 1
ATOM 710 C C . ASN A 1 91 ? 3.692 1.835 -19.281 1.00 94.88 91 ASN A C 1
ATOM 712 O O . ASN A 1 91 ? 4.548 1.953 -20.156 1.00 94.88 91 ASN A O 1
ATOM 716 N N . PRO A 1 92 ? 2.454 2.341 -19.475 1.00 94.94 92 PRO A N 1
ATOM 717 C CA . PRO A 1 92 ? 2.060 2.969 -20.741 1.00 94.94 92 PRO A CA 1
ATOM 718 C C . PRO A 1 92 ? 2.899 4.202 -21.108 1.00 94.94 92 PRO A C 1
ATOM 720 O O . PRO A 1 92 ? 3.184 4.431 -22.288 1.00 94.94 92 PRO A O 1
ATOM 723 N N . LYS A 1 93 ? 3.317 4.993 -20.107 1.00 95.00 93 LYS A N 1
ATOM 724 C CA . LYS A 1 93 ? 4.167 6.181 -20.304 1.00 95.00 93 LYS A CA 1
ATOM 725 C C . LYS A 1 93 ? 5.558 5.764 -20.778 1.00 95.00 93 LYS A C 1
ATOM 727 O O . LYS A 1 93 ? 6.090 6.364 -21.709 1.00 95.00 93 LYS A O 1
ATOM 732 N N . VAL A 1 94 ? 6.109 4.703 -20.185 1.00 95.50 94 VAL A N 1
ATOM 733 C CA . VAL A 1 94 ? 7.401 4.131 -20.584 1.00 95.50 94 VAL A CA 1
ATOM 734 C C . VAL A 1 94 ? 7.340 3.562 -21.993 1.00 95.50 94 VAL A C 1
ATOM 736 O O . VAL A 1 94 ? 8.140 3.959 -22.835 1.00 95.50 94 VAL A O 1
ATOM 739 N N . SER A 1 95 ? 6.361 2.702 -22.284 1.00 94.25 95 SER A N 1
ATOM 740 C CA . SER A 1 95 ? 6.205 2.100 -23.612 1.00 94.25 95 SER A CA 1
ATOM 741 C C . SER A 1 95 ? 6.051 3.159 -24.705 1.00 94.25 95 SER A C 1
ATOM 743 O O . SER A 1 95 ? 6.645 3.040 -25.773 1.00 94.25 95 SER A O 1
ATOM 745 N N . SER A 1 96 ? 5.302 4.231 -24.430 1.00 94.88 96 SER A N 1
ATOM 746 C CA . SER A 1 96 ? 5.145 5.340 -25.375 1.00 94.88 96 SER A CA 1
ATOM 747 C C . SER A 1 96 ? 6.455 6.103 -25.593 1.00 94.88 96 SER A C 1
ATOM 749 O O . SER A 1 96 ? 6.812 6.374 -26.737 1.00 94.88 96 SER A O 1
ATOM 751 N N . GLY A 1 97 ? 7.186 6.421 -24.519 1.00 95.06 97 GLY A N 1
ATOM 752 C CA . GLY A 1 97 ? 8.471 7.118 -24.605 1.00 95.06 97 GLY A CA 1
ATOM 753 C C . GLY A 1 97 ? 9.544 6.305 -25.333 1.00 95.06 97 GLY A C 1
ATOM 754 O O . GLY A 1 97 ? 10.235 6.832 -26.203 1.00 95.06 97 GLY A O 1
ATOM 755 N N . LEU A 1 98 ? 9.651 5.010 -25.034 1.00 94.81 98 LEU A N 1
ATOM 756 C CA . LEU A 1 98 ? 10.629 4.133 -25.675 1.00 94.81 98 LEU A CA 1
ATOM 757 C C . LEU A 1 98 ? 10.300 3.867 -27.152 1.00 94.81 98 LEU A C 1
ATOM 759 O O . LEU A 1 98 ? 11.209 3.843 -27.978 1.00 94.81 98 LEU A O 1
ATOM 763 N N . ARG A 1 99 ? 9.013 3.813 -27.523 1.00 94.00 99 ARG A N 1
ATOM 764 C CA . ARG A 1 99 ? 8.602 3.756 -28.935 1.00 94.00 99 ARG A CA 1
ATOM 765 C C . ARG A 1 99 ? 9.076 4.983 -29.722 1.00 94.00 99 ARG A C 1
ATOM 767 O O . ARG A 1 99 ? 9.608 4.832 -30.818 1.00 94.00 99 ARG A O 1
ATOM 774 N N . LEU A 1 100 ? 8.938 6.186 -29.155 1.00 92.62 100 LEU A N 1
ATOM 775 C CA . LEU A 1 100 ? 9.461 7.417 -29.769 1.00 92.62 100 LEU A CA 1
ATOM 776 C C . LEU A 1 100 ? 10.991 7.385 -29.894 1.00 92.62 100 LEU A C 1
ATOM 778 O O . LEU A 1 100 ? 11.541 7.861 -30.887 1.00 92.62 100 LEU A O 1
ATOM 782 N N . MET A 1 101 ? 11.683 6.805 -28.909 1.00 94.25 101 MET A N 1
ATOM 783 C CA . MET A 1 101 ? 13.130 6.587 -28.983 1.00 94.25 101 MET A CA 1
ATOM 784 C C . MET A 1 101 ? 13.515 5.635 -30.117 1.00 94.25 101 MET A C 1
ATOM 786 O O . MET A 1 101 ? 14.478 5.918 -30.828 1.00 94.25 101 MET A O 1
ATOM 790 N N . ARG A 1 102 ? 12.765 4.549 -30.334 1.00 94.06 102 ARG A N 1
ATOM 791 C CA . ARG A 1 102 ? 12.999 3.613 -31.445 1.00 94.06 102 ARG A CA 1
ATOM 792 C C . ARG A 1 102 ? 12.855 4.305 -32.804 1.00 94.06 102 ARG A C 1
ATOM 794 O O . ARG A 1 102 ? 13.730 4.176 -33.657 1.00 94.06 102 ARG A O 1
ATOM 801 N N . GLU A 1 103 ? 11.780 5.072 -32.988 1.00 92.12 103 GLU A N 1
ATOM 802 C CA . GLU A 1 103 ? 11.536 5.837 -34.219 1.00 92.12 103 GLU A CA 1
ATOM 803 C C . GLU A 1 103 ? 12.669 6.838 -34.496 1.00 92.12 103 GLU A C 1
ATOM 805 O O . GLU A 1 103 ? 13.146 6.938 -35.628 1.00 92.12 103 GLU A O 1
ATOM 810 N N . GLU A 1 104 ? 13.151 7.539 -33.465 1.00 91.81 104 GLU A N 1
ATOM 811 C CA . GLU A 1 104 ? 14.294 8.442 -33.611 1.00 91.81 104 GLU A CA 1
ATOM 812 C C . GLU A 1 104 ? 15.584 7.699 -33.950 1.00 91.81 104 GLU A C 1
ATOM 814 O O . GLU A 1 104 ? 16.354 8.142 -34.802 1.00 91.81 104 GLU A O 1
ATOM 819 N N . THR A 1 105 ? 15.823 6.571 -33.288 1.00 93.00 105 THR A N 1
ATOM 820 C CA . THR A 1 105 ? 17.031 5.774 -33.495 1.00 93.00 105 THR A CA 1
ATOM 821 C C . THR A 1 105 ? 17.145 5.339 -34.949 1.00 93.00 105 THR A C 1
ATOM 823 O O . THR A 1 105 ? 18.221 5.481 -35.527 1.00 93.00 105 THR A O 1
ATOM 826 N N . SER A 1 106 ? 16.038 4.917 -35.572 1.00 92.06 106 SER A N 1
ATOM 827 C CA . SER A 1 106 ? 15.999 4.615 -37.009 1.00 92.06 106 SER A CA 1
ATOM 828 C C . SER A 1 106 ? 16.430 5.821 -37.849 1.00 92.06 106 SER A C 1
ATOM 830 O O . SER A 1 106 ? 17.355 5.714 -38.648 1.00 92.06 106 SER A O 1
ATOM 832 N N . ARG A 1 107 ? 15.836 7.000 -37.612 1.00 89.81 107 ARG A N 1
ATOM 833 C CA . ARG A 1 107 ? 16.139 8.225 -38.377 1.00 89.81 107 ARG A CA 1
ATOM 834 C C . ARG A 1 107 ? 17.596 8.670 -38.244 1.00 89.81 107 ARG A C 1
ATOM 836 O O . ARG A 1 107 ? 18.200 9.108 -39.218 1.00 89.81 107 ARG A O 1
ATOM 843 N N . ILE A 1 108 ? 18.162 8.587 -37.038 1.00 90.19 108 ILE A N 1
ATOM 844 C CA . ILE A 1 108 ? 19.554 8.984 -36.771 1.00 90.19 108 ILE A CA 1
ATOM 845 C C . ILE A 1 108 ? 20.541 7.988 -37.389 1.00 90.19 108 ILE A C 1
ATOM 847 O O . ILE A 1 108 ? 21.619 8.397 -37.831 1.00 90.19 108 ILE A O 1
ATOM 851 N N . ARG A 1 109 ? 20.180 6.701 -37.452 1.00 87.81 109 ARG A N 1
ATOM 852 C CA . ARG A 1 109 ? 20.996 5.660 -38.091 1.00 87.81 109 ARG A CA 1
ATOM 853 C C . ARG A 1 109 ? 21.115 5.879 -39.598 1.00 87.81 109 ARG A C 1
ATOM 855 O O . ARG A 1 109 ? 22.205 5.717 -40.139 1.00 87.81 109 ARG A O 1
ATOM 862 N N . ASP A 1 110 ? 20.037 6.333 -40.231 1.00 86.69 110 ASP A N 1
ATOM 863 C CA . ASP A 1 110 ? 19.984 6.612 -41.671 1.00 86.69 110 ASP A CA 1
ATOM 864 C C . ASP A 1 110 ? 20.685 7.930 -42.065 1.00 86.69 110 ASP A C 1
ATOM 866 O O . ASP A 1 110 ? 20.929 8.190 -43.245 1.00 86.69 110 ASP A O 1
ATOM 870 N N . ASN A 1 111 ? 21.050 8.779 -41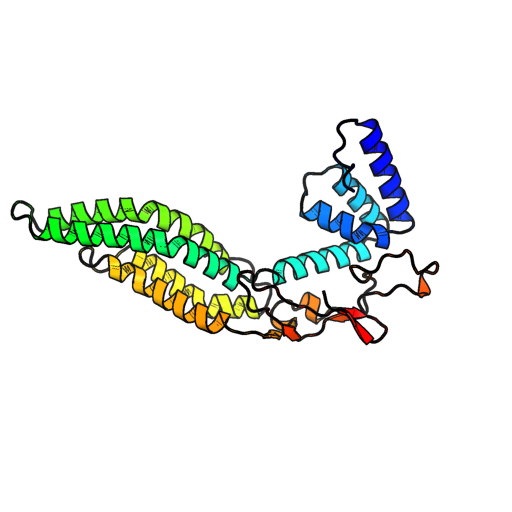.096 1.00 87.19 111 ASN A N 1
ATOM 871 C CA . ASN A 1 111 ? 21.702 10.058 -41.365 1.00 87.19 111 ASN A CA 1
ATOM 872 C C . ASN A 1 111 ? 23.213 9.890 -41.585 1.00 87.19 111 ASN A C 1
ATOM 874 O O . ASN A 1 111 ? 23.968 9.659 -40.638 1.00 87.19 111 ASN A O 1
ATOM 878 N N . SER A 1 112 ? 23.677 10.091 -42.818 1.00 84.44 112 SER A N 1
ATOM 879 C CA . SER A 1 112 ? 25.084 9.956 -43.218 1.00 84.44 112 SER A CA 1
ATOM 880 C C . SER A 1 112 ? 26.004 11.102 -42.771 1.00 84.44 112 SER A C 1
ATOM 882 O O . SER A 1 112 ? 27.220 10.955 -42.845 1.00 84.44 112 SER A O 1
ATOM 884 N N . THR A 1 113 ? 25.459 12.224 -42.289 1.00 88.75 113 THR A N 1
ATOM 885 C CA . THR A 1 113 ? 26.247 13.425 -41.936 1.00 88.75 113 THR A CA 1
ATOM 886 C C . THR A 1 113 ? 26.819 13.404 -40.516 1.00 88.75 113 THR A C 1
ATOM 888 O O . THR A 1 113 ? 27.701 14.199 -40.197 1.00 88.75 113 THR A O 1
ATOM 891 N N . LEU A 1 114 ? 26.336 12.502 -39.657 1.00 89.75 114 LEU A N 1
ATOM 892 C CA . LEU A 1 114 ? 26.737 12.415 -38.253 1.00 89.75 114 LEU A CA 1
ATOM 893 C C . LEU A 1 114 ? 27.793 11.331 -38.030 1.00 89.75 114 LEU A C 1
ATOM 895 O O . LEU A 1 114 ? 27.672 10.215 -38.537 1.00 89.75 114 LEU A O 1
ATOM 899 N N . SER A 1 115 ? 28.784 11.636 -37.190 1.00 91.69 115 SER A N 1
ATOM 900 C CA . SER A 1 115 ? 29.700 10.623 -36.662 1.00 91.69 115 SER A CA 1
ATOM 901 C C . SER A 1 115 ? 28.971 9.681 -35.694 1.00 91.69 115 SER A C 1
ATOM 903 O O . SER A 1 115 ? 27.998 10.064 -35.042 1.00 91.69 115 SER A O 1
ATOM 905 N N . ASP A 1 116 ? 29.472 8.458 -35.518 1.00 86.94 116 ASP A N 1
ATOM 906 C CA . ASP A 1 116 ? 28.929 7.510 -34.531 1.00 86.94 116 ASP A CA 1
ATOM 907 C C . ASP A 1 116 ? 28.952 8.041 -33.090 1.00 86.94 116 ASP A C 1
ATOM 909 O O . ASP A 1 116 ? 28.102 7.672 -32.275 1.00 86.94 116 ASP A O 1
ATOM 913 N N . GLY A 1 117 ? 29.921 8.903 -32.767 1.00 90.44 117 GLY A N 1
ATOM 914 C CA . GLY A 1 117 ? 30.004 9.573 -31.472 1.00 90.44 117 GLY A CA 1
ATOM 915 C C . GLY A 1 117 ? 28.878 10.589 -31.283 1.00 90.44 117 GLY A C 1
ATOM 916 O O . GLY A 1 117 ? 28.210 10.583 -30.247 1.00 90.44 117 GLY A O 1
ATOM 917 N N . ASP A 1 118 ? 28.612 11.409 -32.302 1.00 92.12 118 ASP A N 1
ATOM 918 C CA . ASP A 1 118 ? 27.529 12.396 -32.267 1.00 92.12 118 ASP A CA 1
ATOM 919 C C . ASP A 1 118 ? 26.153 11.724 -32.236 1.00 92.12 118 ASP A C 1
ATOM 921 O O . ASP A 1 118 ? 25.302 12.127 -31.443 1.00 92.12 118 ASP A O 1
ATOM 925 N N . ARG A 1 119 ? 25.955 10.644 -33.011 1.00 93.19 119 ARG A N 1
ATOM 926 C CA . ARG A 1 119 ? 24.724 9.833 -32.970 1.00 93.19 119 ARG A CA 1
ATOM 927 C C . ARG A 1 119 ? 24.428 9.347 -31.549 1.00 93.19 119 ARG A C 1
ATOM 929 O O . ARG A 1 119 ? 23.319 9.535 -31.053 1.00 93.19 119 ARG A O 1
ATOM 936 N N . ARG A 1 120 ? 25.427 8.777 -30.860 1.00 93.44 120 ARG A N 1
ATOM 937 C CA . ARG A 1 120 ? 25.285 8.309 -29.467 1.00 93.44 120 ARG A CA 1
ATOM 938 C C . ARG A 1 120 ? 24.999 9.446 -28.492 1.00 93.44 120 ARG A C 1
ATOM 940 O O . ARG A 1 120 ? 24.171 9.262 -27.602 1.00 93.44 120 ARG A O 1
ATOM 947 N N . ARG A 1 121 ? 25.662 10.601 -28.639 1.00 94.75 121 ARG A N 1
ATOM 948 C CA . ARG A 1 121 ? 25.435 11.772 -27.772 1.00 94.75 121 ARG A CA 1
ATOM 949 C C . ARG A 1 121 ? 23.995 12.272 -27.893 1.00 94.75 121 ARG A C 1
ATOM 951 O O . ARG A 1 121 ? 23.311 12.371 -26.879 1.00 94.75 121 ARG A O 1
ATOM 958 N N . ILE A 1 122 ? 23.523 12.490 -29.122 1.00 93.81 122 ILE A N 1
ATOM 959 C CA . ILE A 1 122 ? 22.161 12.971 -29.404 1.00 93.81 122 ILE A CA 1
ATOM 960 C C . ILE A 1 122 ? 21.116 11.988 -28.861 1.00 93.81 122 ILE A C 1
ATOM 962 O O . ILE A 1 122 ? 20.183 12.392 -28.166 1.00 93.81 122 ILE A O 1
ATOM 966 N N . LEU A 1 123 ? 21.284 10.687 -29.129 1.00 95.31 123 LEU A N 1
ATOM 967 C CA . LEU A 1 123 ? 20.361 9.665 -28.632 1.00 95.31 123 LEU A CA 1
ATOM 968 C C . LEU A 1 123 ? 20.342 9.594 -27.104 1.00 95.31 123 LEU A C 1
ATOM 970 O O . LEU A 1 123 ? 19.270 9.449 -26.521 1.00 95.31 123 LEU A O 1
ATOM 974 N N . ARG A 1 124 ? 21.494 9.738 -26.440 1.00 96.25 124 ARG A N 1
ATOM 975 C CA . ARG A 1 124 ? 21.565 9.749 -24.975 1.00 96.25 124 ARG A CA 1
ATOM 976 C C . ARG A 1 124 ? 20.846 10.951 -24.375 1.00 96.25 124 ARG A C 1
ATOM 978 O O . ARG A 1 124 ? 20.028 10.765 -23.480 1.00 96.25 124 ARG A O 1
ATOM 985 N N . GLU A 1 125 ? 21.094 12.152 -24.890 1.00 95.75 125 GLU A N 1
ATOM 986 C CA . GLU A 1 125 ? 20.401 13.365 -24.439 1.00 95.75 125 GLU A CA 1
ATOM 987 C C . GLU A 1 125 ? 18.881 13.237 -24.616 1.00 95.75 125 GLU A C 1
ATOM 989 O O . GLU A 1 125 ? 18.111 13.556 -23.704 1.00 95.75 125 GLU A O 1
ATOM 994 N N . LYS A 1 126 ? 18.438 12.688 -25.755 1.00 94.88 126 LYS A N 1
ATOM 995 C CA . LYS A 1 126 ? 17.016 12.451 -26.022 1.00 94.88 126 LYS A CA 1
ATOM 996 C C . LYS A 1 126 ? 16.416 11.392 -25.095 1.00 94.88 126 LYS A C 1
ATOM 998 O O . LYS A 1 126 ? 15.339 11.614 -24.540 1.00 94.88 126 LYS A O 1
ATOM 1003 N N . TYR A 1 127 ? 17.117 10.278 -24.880 1.00 96.75 127 TYR A N 1
ATOM 1004 C CA . TYR A 1 127 ? 16.709 9.232 -23.942 1.00 96.75 127 TYR A CA 1
ATOM 1005 C C . TYR A 1 127 ? 16.551 9.788 -22.531 1.00 96.75 127 TYR A C 1
ATOM 1007 O O . TYR A 1 127 ? 15.542 9.541 -21.866 1.00 96.75 127 TYR A O 1
ATOM 1015 N N . ASP A 1 128 ? 17.521 10.582 -22.076 1.00 96.06 128 ASP A N 1
ATOM 1016 C CA . ASP A 1 128 ? 17.487 11.187 -20.754 1.00 96.06 128 ASP A CA 1
ATOM 1017 C C . ASP A 1 128 ? 16.301 12.136 -20.593 1.00 96.06 128 ASP A C 1
ATOM 1019 O O . ASP A 1 128 ? 15.626 12.084 -19.561 1.00 96.06 128 ASP A O 1
ATOM 1023 N N . ALA A 1 129 ? 16.009 12.947 -21.613 1.00 95.69 129 ALA A N 1
ATOM 1024 C CA . ALA A 1 129 ? 14.858 13.843 -21.626 1.00 95.69 129 ALA A CA 1
ATOM 1025 C C . ALA A 1 129 ? 13.524 13.078 -21.574 1.00 95.69 129 ALA A C 1
ATOM 1027 O O . ALA A 1 129 ? 12.658 13.414 -20.763 1.00 95.69 129 ALA A O 1
ATOM 1028 N N . ILE A 1 130 ? 13.373 12.023 -22.382 1.00 94.38 130 ILE A N 1
ATOM 1029 C CA . ILE A 1 130 ? 12.143 11.219 -22.465 1.00 94.38 130 ILE A CA 1
ATOM 1030 C C . ILE A 1 130 ? 11.905 10.410 -21.185 1.00 94.38 130 ILE A C 1
ATOM 1032 O O . ILE A 1 130 ? 10.775 10.319 -20.706 1.00 94.38 130 ILE A O 1
ATOM 1036 N N . THR A 1 131 ? 12.955 9.832 -20.599 1.00 95.38 131 THR A N 1
ATOM 1037 C CA . THR A 1 131 ? 12.828 8.947 -19.428 1.00 95.38 131 THR A CA 1
ATOM 1038 C C . THR A 1 131 ? 12.840 9.684 -18.092 1.00 95.38 131 THR A C 1
ATOM 1040 O O . THR A 1 131 ? 12.407 9.117 -17.086 1.00 95.38 131 THR A O 1
ATOM 1043 N N . LYS A 1 132 ? 13.293 10.946 -18.035 1.00 95.06 132 LYS A N 1
ATOM 1044 C CA . LYS A 1 132 ? 13.372 11.737 -16.792 1.00 95.06 132 LYS A CA 1
ATOM 1045 C C . LYS A 1 132 ? 12.064 11.748 -15.981 1.00 95.06 132 LYS A C 1
ATOM 1047 O O . LYS A 1 132 ? 12.153 11.444 -14.790 1.00 95.06 132 LYS A O 1
ATOM 1052 N N . PRO A 1 133 ? 10.871 12.009 -16.555 1.00 94.50 133 PRO A N 1
ATOM 1053 C CA . PRO A 1 133 ? 9.625 12.004 -15.784 1.00 94.50 133 PRO A CA 1
ATOM 1054 C C . PRO A 1 133 ? 9.326 10.644 -15.144 1.00 94.50 133 PRO A C 1
ATOM 1056 O O . PRO A 1 133 ? 8.922 10.578 -13.986 1.00 94.50 133 PRO A O 1
ATOM 1059 N N . VAL A 1 134 ? 9.575 9.550 -15.871 1.00 95.19 134 VAL A N 1
ATOM 1060 C CA . VAL A 1 134 ? 9.366 8.188 -15.361 1.00 95.19 134 VAL A CA 1
ATOM 1061 C C . VAL A 1 134 ? 10.374 7.873 -14.259 1.00 95.19 134 VAL A C 1
ATOM 1063 O O . VAL A 1 134 ? 9.978 7.390 -13.205 1.00 95.19 134 VAL A O 1
ATOM 1066 N N . ARG A 1 135 ? 11.663 8.182 -14.454 1.00 93.88 135 ARG A N 1
ATOM 1067 C CA . ARG A 1 135 ? 12.697 7.961 -13.427 1.00 93.88 135 ARG A CA 1
ATOM 1068 C C . ARG A 1 135 ? 12.353 8.687 -12.125 1.00 93.88 135 ARG A C 1
ATOM 1070 O O . ARG A 1 135 ? 12.477 8.102 -11.055 1.00 93.88 135 ARG A O 1
ATOM 1077 N N . MET A 1 136 ? 11.852 9.920 -12.217 1.00 94.31 136 MET A N 1
ATOM 1078 C CA . MET A 1 136 ? 11.380 10.673 -11.051 1.00 94.31 136 MET A CA 1
ATOM 1079 C C . MET A 1 136 ? 10.166 10.018 -10.379 1.00 94.31 136 MET A C 1
ATOM 1081 O O . MET A 1 136 ? 10.093 10.010 -9.156 1.00 94.31 136 MET A O 1
ATOM 1085 N N . ALA A 1 137 ? 9.239 9.446 -11.152 1.00 93.75 137 ALA A N 1
ATOM 1086 C CA . ALA A 1 137 ? 8.067 8.752 -10.617 1.00 93.75 137 ALA A CA 1
ATOM 1087 C C . ALA A 1 137 ? 8.381 7.363 -10.027 1.00 93.75 137 ALA A C 1
ATOM 1089 O O . ALA A 1 137 ? 7.652 6.891 -9.159 1.00 93.75 137 ALA A O 1
ATOM 1090 N N . LEU A 1 138 ? 9.467 6.715 -10.462 1.00 93.44 138 LEU A N 1
ATOM 1091 C CA . LEU A 1 138 ? 9.943 5.442 -9.910 1.00 93.44 138 LEU A CA 1
ATOM 1092 C C . LEU A 1 138 ? 10.719 5.616 -8.596 1.00 93.44 138 LEU A C 1
ATOM 1094 O O . LEU A 1 138 ? 10.777 4.685 -7.796 1.00 93.44 138 LEU A O 1
ATOM 1098 N N . GLU A 1 139 ? 11.302 6.791 -8.344 1.00 90.56 139 GLU A N 1
ATOM 1099 C CA . GLU A 1 139 ? 12.120 7.038 -7.150 1.00 90.56 139 GLU A CA 1
ATOM 1100 C C . GLU A 1 139 ? 11.354 6.821 -5.827 1.00 90.56 139 GLU A C 1
ATOM 1102 O O . GLU A 1 139 ? 11.879 6.126 -4.951 1.00 90.56 139 GLU A O 1
ATOM 1107 N N . PRO A 1 140 ? 10.101 7.301 -5.660 1.00 91.06 140 PRO A N 1
ATOM 1108 C CA . PRO A 1 140 ? 9.300 6.998 -4.477 1.00 91.06 140 PRO A CA 1
ATOM 1109 C C . PRO A 1 140 ? 9.077 5.499 -4.250 1.00 91.06 140 PRO A C 1
ATOM 1111 O O . PRO A 1 140 ? 8.958 5.085 -3.100 1.00 91.06 140 PRO A O 1
ATOM 1114 N N . LEU A 1 141 ? 9.070 4.671 -5.303 1.00 93.06 141 LEU A N 1
ATOM 1115 C CA . LEU A 1 141 ? 8.833 3.230 -5.171 1.00 93.06 141 LEU A CA 1
ATOM 1116 C C . LEU A 1 141 ? 9.983 2.496 -4.478 1.00 93.06 141 LEU A C 1
ATOM 1118 O O . LEU A 1 141 ? 9.751 1.467 -3.849 1.00 93.06 141 LEU A O 1
ATOM 1122 N N . LYS A 1 142 ? 11.201 3.053 -4.476 1.00 90.56 142 LYS A N 1
ATOM 1123 C CA . LYS A 1 142 ? 12.302 2.517 -3.656 1.00 90.56 142 LYS A CA 1
ATOM 1124 C C . LYS A 1 142 ? 11.965 2.521 -2.167 1.00 90.56 142 LYS A C 1
ATOM 1126 O O . LYS A 1 142 ? 12.402 1.636 -1.436 1.00 90.56 142 LYS A O 1
ATOM 1131 N N . LYS A 1 143 ? 11.149 3.481 -1.714 1.00 89.69 143 LYS A N 1
ATOM 1132 C CA . LYS A 1 143 ? 10.722 3.563 -0.310 1.00 89.69 143 LYS A CA 1
ATOM 1133 C C . LYS A 1 143 ? 9.846 2.383 0.103 1.00 89.69 143 LYS A C 1
ATOM 1135 O O . LYS A 1 143 ? 9.844 2.043 1.279 1.00 89.69 143 LYS A O 1
ATOM 1140 N N . VAL A 1 144 ? 9.157 1.729 -0.837 1.00 91.31 144 VAL A N 1
ATOM 1141 C CA . VAL A 1 144 ? 8.365 0.523 -0.542 1.00 91.31 144 VAL A CA 1
ATOM 1142 C C . VAL A 1 144 ? 9.268 -0.615 -0.052 1.00 91.31 144 VAL A C 1
ATOM 1144 O O . VAL A 1 144 ? 8.890 -1.343 0.863 1.00 91.31 144 VAL A O 1
ATOM 1147 N N . PHE A 1 145 ? 10.480 -0.723 -0.605 1.00 90.88 145 PHE A N 1
ATOM 1148 C CA . PHE A 1 145 ? 11.476 -1.725 -0.212 1.00 90.88 145 PHE A CA 1
ATOM 1149 C C . PHE A 1 145 ? 12.333 -1.306 0.986 1.00 90.88 145 PHE A C 1
ATOM 1151 O O . PHE A 1 145 ? 12.790 -2.163 1.736 1.00 90.88 145 PHE A O 1
ATOM 1158 N N . ALA A 1 146 ? 12.552 -0.001 1.170 1.00 85.88 146 ALA A N 1
ATOM 1159 C CA . ALA A 1 146 ? 13.356 0.538 2.269 1.00 85.88 146 ALA A CA 1
ATOM 1160 C C . ALA A 1 146 ? 12.567 0.767 3.574 1.00 85.88 146 ALA A C 1
ATOM 1162 O O . ALA A 1 146 ? 13.169 1.069 4.602 1.00 85.88 146 ALA A O 1
ATOM 1163 N N . GLY A 1 147 ? 11.234 0.684 3.536 1.00 80.88 147 GLY A N 1
ATOM 1164 C CA . GLY A 1 147 ? 10.377 0.888 4.702 1.00 80.88 147 GLY A CA 1
ATOM 1165 C C . GLY A 1 147 ? 10.492 -0.217 5.757 1.00 80.88 147 GLY A C 1
ATOM 1166 O O . GLY A 1 147 ? 11.022 -1.301 5.504 1.00 80.88 147 GLY A O 1
ATOM 1167 N N . GLU A 1 148 ? 9.939 0.049 6.942 1.00 82.88 148 GLU A N 1
ATOM 1168 C CA . GLU A 1 148 ? 9.878 -0.917 8.041 1.00 82.88 148 GLU A CA 1
ATOM 1169 C C . GLU A 1 148 ? 9.122 -2.185 7.622 1.00 82.88 148 GLU A C 1
ATOM 1171 O O . GLU A 1 148 ? 8.057 -2.117 7.006 1.00 82.88 148 GLU A O 1
ATOM 1176 N N . GLN A 1 149 ? 9.692 -3.351 7.921 1.00 86.00 149 GLN A N 1
ATOM 1177 C CA . GLN A 1 149 ? 9.129 -4.659 7.584 1.00 86.00 149 GLN A CA 1
ATOM 1178 C C . GLN A 1 149 ? 8.369 -5.206 8.794 1.00 86.00 149 GLN A C 1
ATOM 1180 O O . GLN A 1 149 ? 8.924 -5.939 9.610 1.00 86.00 149 GLN A O 1
ATOM 1185 N N . SER A 1 150 ? 7.096 -4.829 8.907 1.00 84.31 150 SER A N 1
ATOM 1186 C CA . SER A 1 150 ? 6.263 -5.121 10.082 1.00 84.31 150 SER A CA 1
ATOM 1187 C C . SER A 1 150 ? 5.711 -6.553 10.112 1.00 84.31 150 SER A C 1
ATOM 1189 O O . SER A 1 150 ? 5.123 -6.963 11.109 1.00 84.31 150 SER A O 1
ATOM 1191 N N . SER A 1 151 ? 5.869 -7.322 9.030 1.00 92.06 151 SER A N 1
ATOM 1192 C CA . SER A 1 151 ? 5.340 -8.684 8.903 1.00 92.06 151 SER A CA 1
ATOM 1193 C C . SER A 1 151 ? 6.305 -9.609 8.159 1.00 92.06 151 SER A C 1
ATOM 1195 O O . SER A 1 151 ? 7.187 -9.149 7.429 1.00 92.06 151 SER A O 1
ATOM 1197 N N . ASP A 1 152 ? 6.148 -10.923 8.317 1.00 92.44 152 ASP A N 1
ATOM 1198 C CA . ASP A 1 152 ? 6.957 -11.892 7.567 1.00 92.44 152 ASP A CA 1
ATOM 1199 C C . ASP A 1 152 ? 6.621 -11.867 6.074 1.00 92.44 152 ASP A C 1
ATOM 1201 O O . ASP A 1 152 ? 7.505 -12.024 5.230 1.00 92.44 152 ASP A O 1
ATOM 1205 N N . HIS A 1 153 ? 5.366 -11.572 5.732 1.00 92.94 153 HIS A N 1
ATOM 1206 C CA . HIS A 1 153 ? 4.959 -11.335 4.352 1.00 92.94 153 HIS A CA 1
ATOM 1207 C C . HIS A 1 153 ? 5.715 -10.149 3.722 1.00 92.94 153 HIS A C 1
ATOM 1209 O O . HIS A 1 153 ? 6.210 -10.266 2.599 1.00 92.94 153 HIS A O 1
ATOM 1215 N N . ASP A 1 154 ? 5.909 -9.052 4.463 1.00 93.38 154 ASP A N 1
ATOM 1216 C CA . ASP A 1 154 ? 6.706 -7.907 4.000 1.00 93.38 154 ASP A CA 1
ATOM 1217 C C . ASP A 1 154 ? 8.173 -8.287 3.770 1.00 93.38 154 ASP A C 1
ATOM 1219 O O . ASP A 1 154 ? 8.749 -7.929 2.741 1.00 93.38 154 ASP A O 1
ATOM 1223 N N . LYS A 1 155 ? 8.784 -9.019 4.710 1.00 93.75 155 LYS A N 1
ATOM 1224 C CA . LYS A 1 155 ? 10.178 -9.483 4.588 1.00 93.75 155 LYS A CA 1
ATOM 1225 C C . LYS A 1 155 ? 10.355 -10.370 3.357 1.00 93.75 155 LYS A C 1
ATOM 1227 O O . LYS A 1 155 ? 11.327 -10.220 2.614 1.00 93.75 155 LYS A O 1
ATOM 1232 N N . ASN A 1 156 ? 9.397 -11.261 3.104 1.00 94.00 156 ASN A N 1
ATOM 1233 C CA . ASN A 1 156 ? 9.398 -12.140 1.936 1.00 94.00 156 ASN A CA 1
ATOM 1234 C C . ASN A 1 156 ? 9.286 -11.345 0.631 1.00 94.00 156 ASN A C 1
ATOM 1236 O O . ASN A 1 156 ? 10.026 -11.608 -0.315 1.00 94.00 156 ASN A O 1
ATOM 1240 N N . PHE A 1 157 ? 8.413 -10.335 0.578 1.00 94.88 157 PHE A N 1
ATOM 1241 C CA . PHE A 1 157 ? 8.321 -9.442 -0.576 1.00 94.88 157 PHE A CA 1
ATOM 1242 C C . PHE A 1 157 ? 9.633 -8.676 -0.815 1.00 94.88 157 PHE A C 1
ATOM 1244 O O . PHE A 1 157 ? 10.158 -8.676 -1.929 1.00 94.88 157 PHE A O 1
ATOM 1251 N N . VAL A 1 158 ? 10.208 -8.066 0.225 1.00 94.88 158 VAL A N 1
ATOM 1252 C CA . VAL A 1 158 ? 11.448 -7.287 0.085 1.00 94.88 158 VAL A CA 1
ATOM 1253 C C . VAL A 1 158 ? 12.608 -8.172 -0.366 1.00 94.88 158 VAL A C 1
ATOM 1255 O O . VAL A 1 158 ? 13.284 -7.839 -1.338 1.00 94.88 158 VAL A O 1
ATOM 1258 N N . SER A 1 159 ? 12.813 -9.318 0.284 1.00 94.69 159 SER A N 1
ATOM 1259 C CA . SER A 1 159 ? 13.887 -10.254 -0.075 1.00 94.69 159 SER A CA 1
ATOM 1260 C C . SER A 1 159 ? 13.741 -10.829 -1.488 1.00 94.69 159 SER A C 1
ATOM 1262 O O . SER A 1 159 ? 14.752 -11.059 -2.147 1.00 94.69 159 SER A O 1
ATOM 1264 N N . SER A 1 160 ? 12.510 -11.001 -1.983 1.00 94.62 160 SER A N 1
ATOM 1265 C CA . SER A 1 160 ? 12.256 -11.583 -3.307 1.00 94.62 160 SER A CA 1
ATOM 1266 C C . SER A 1 160 ? 12.423 -10.596 -4.467 1.00 94.62 160 SER A C 1
ATOM 1268 O O . SER A 1 160 ? 12.813 -11.014 -5.554 1.00 94.62 160 SER A O 1
ATOM 1270 N N . PHE A 1 161 ? 12.115 -9.305 -4.278 1.00 96.00 161 PHE A N 1
ATOM 1271 C CA . PHE A 1 161 ? 12.030 -8.348 -5.397 1.00 96.00 161 PHE A CA 1
ATOM 1272 C C . PHE A 1 161 ? 12.960 -7.135 -5.297 1.00 96.00 161 PHE A C 1
ATOM 1274 O O . PHE A 1 161 ? 13.150 -6.453 -6.303 1.00 96.00 161 PHE A O 1
ATOM 1281 N N . SER A 1 162 ? 13.557 -6.849 -4.134 1.00 95.44 162 SER A N 1
ATOM 1282 C CA . SER A 1 162 ? 14.364 -5.631 -3.938 1.00 95.44 162 SER A CA 1
ATOM 1283 C C . S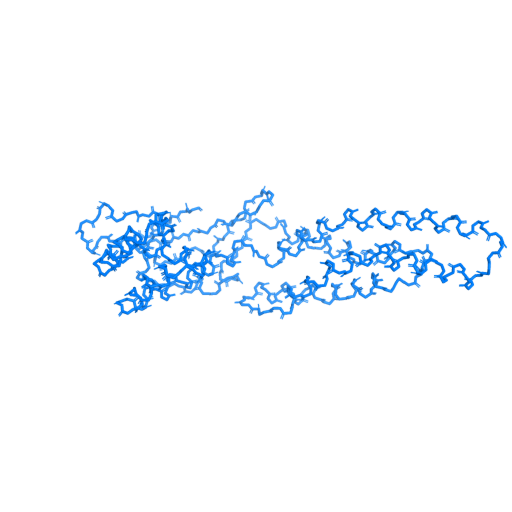ER A 1 162 ? 15.597 -5.572 -4.850 1.00 95.44 162 SER A C 1
ATOM 1285 O O . SER A 1 162 ? 15.862 -4.542 -5.478 1.00 95.44 162 SER A O 1
ATOM 1287 N N . SER A 1 163 ? 16.325 -6.686 -4.982 1.00 95.19 163 SER A N 1
ATOM 1288 C CA . SER A 1 163 ? 17.497 -6.784 -5.863 1.00 95.19 163 SER A CA 1
ATOM 1289 C C . SER A 1 163 ? 17.100 -6.614 -7.328 1.00 95.19 163 SER A C 1
ATOM 1291 O O . SER A 1 163 ? 17.568 -5.688 -7.983 1.00 95.19 163 SER A O 1
ATOM 1293 N N . SER A 1 164 ? 16.142 -7.412 -7.809 1.00 96.19 164 SER A N 1
ATOM 1294 C CA . SER A 1 164 ? 15.650 -7.330 -9.188 1.00 96.19 164 SER A CA 1
ATOM 1295 C C . SER A 1 164 ? 15.086 -5.953 -9.540 1.00 96.19 164 SER A C 1
ATOM 1297 O O . SER A 1 164 ? 15.263 -5.488 -10.663 1.00 96.19 164 SER A O 1
ATOM 1299 N N . PHE A 1 165 ? 14.433 -5.269 -8.595 1.00 97.00 165 PHE A N 1
ATOM 1300 C CA . PHE A 1 165 ? 13.972 -3.899 -8.805 1.00 97.00 165 PHE A CA 1
ATOM 1301 C C . PHE A 1 165 ? 15.137 -2.914 -8.920 1.00 97.00 165 PHE A C 1
ATOM 1303 O O . PHE A 1 165 ? 15.139 -2.064 -9.810 1.00 97.00 165 PHE A O 1
ATOM 1310 N N . THR A 1 166 ? 16.144 -3.040 -8.056 1.00 95.62 166 THR A N 1
ATOM 1311 C CA . THR A 1 166 ? 17.350 -2.202 -8.093 1.00 95.62 166 THR A CA 1
ATOM 1312 C C . THR A 1 166 ? 18.100 -2.375 -9.414 1.00 95.62 166 THR A C 1
ATOM 1314 O O . THR A 1 166 ? 18.453 -1.381 -10.054 1.00 95.62 166 THR A O 1
ATOM 1317 N N . ASP A 1 167 ? 18.256 -3.616 -9.871 1.00 95.50 167 ASP A N 1
ATOM 1318 C CA . ASP A 1 167 ? 18.900 -3.946 -11.143 1.00 95.50 167 ASP A CA 1
ATOM 1319 C C . ASP A 1 167 ? 18.095 -3.412 -12.334 1.00 95.50 167 ASP A C 1
ATOM 1321 O O . ASP A 1 167 ? 18.656 -2.817 -13.258 1.00 95.50 167 ASP A O 1
ATOM 1325 N N . ALA A 1 168 ? 16.764 -3.535 -12.292 1.00 96.81 168 ALA A N 1
ATOM 1326 C CA . ALA A 1 168 ? 15.889 -2.985 -13.322 1.00 96.81 168 ALA A CA 1
ATOM 1327 C C . ALA A 1 168 ? 15.966 -1.454 -13.396 1.00 96.81 168 ALA A C 1
ATOM 1329 O O . ALA A 1 168 ? 16.003 -0.887 -14.489 1.00 96.81 168 ALA A O 1
ATOM 1330 N N . LEU A 1 169 ? 16.048 -0.767 -12.254 1.00 96.00 169 LEU A N 1
ATOM 1331 C CA . LEU A 1 169 ? 16.255 0.681 -12.219 1.00 96.00 169 LEU A CA 1
ATOM 1332 C C . LEU A 1 169 ? 17.626 1.086 -12.763 1.00 96.00 169 LEU A C 1
ATOM 1334 O O . LEU A 1 169 ? 17.725 2.098 -13.459 1.00 96.00 169 LEU A O 1
ATOM 1338 N N . ALA A 1 170 ? 18.677 0.325 -12.452 1.00 95.69 170 ALA A N 1
ATOM 1339 C CA . ALA A 1 170 ? 20.016 0.576 -12.973 1.00 95.69 170 ALA A CA 1
ATOM 1340 C C . ALA A 1 170 ? 20.059 0.400 -14.498 1.00 95.69 170 ALA A C 1
ATOM 1342 O O . ALA A 1 170 ? 20.554 1.289 -15.194 1.00 95.69 170 ALA A O 1
ATOM 1343 N N . SER A 1 171 ? 19.461 -0.681 -15.010 1.00 96.25 171 SER A N 1
ATOM 1344 C CA . SER A 1 171 ? 19.320 -0.946 -16.446 1.00 96.25 171 SER A CA 1
ATOM 1345 C C . SER A 1 171 ? 18.537 0.163 -17.152 1.00 96.25 171 SER A C 1
ATOM 1347 O O . SER A 1 171 ? 19.012 0.725 -18.136 1.00 96.25 171 SER A O 1
ATOM 1349 N N . PHE A 1 172 ? 17.396 0.581 -16.593 1.00 96.44 172 PHE A N 1
ATOM 1350 C CA . PHE A 1 172 ? 16.595 1.665 -17.160 1.00 96.44 172 PHE A CA 1
ATOM 1351 C C . PHE A 1 172 ? 17.301 3.027 -17.092 1.00 96.44 172 PHE A C 1
ATOM 1353 O O . PHE A 1 172 ? 17.131 3.877 -17.966 1.00 96.44 172 PHE A O 1
ATOM 1360 N N . ARG A 1 173 ? 18.117 3.275 -16.063 1.00 95.38 173 ARG A N 1
ATOM 1361 C CA . ARG A 1 173 ? 18.894 4.516 -15.964 1.00 95.38 173 ARG A CA 1
ATOM 1362 C C . ARG A 1 173 ? 20.026 4.559 -16.985 1.00 95.38 173 ARG A C 1
ATOM 1364 O O . ARG A 1 173 ? 20.289 5.638 -17.513 1.00 95.38 173 ARG A O 1
ATOM 1371 N N . ASN A 1 174 ? 20.686 3.430 -17.220 1.00 94.62 174 ASN A N 1
ATOM 1372 C CA . ASN A 1 174 ? 21.832 3.319 -18.106 1.00 94.62 174 ASN A CA 1
ATOM 1373 C C . ASN A 1 174 ? 21.659 2.120 -19.057 1.00 94.62 174 ASN A C 1
ATOM 1375 O O . ASN A 1 174 ? 22.116 1.022 -18.727 1.00 94.62 174 ASN A O 1
ATOM 1379 N N . PRO A 1 175 ? 21.004 2.313 -20.220 1.00 94.81 175 PRO A N 1
ATOM 1380 C CA . PRO A 1 175 ? 20.826 1.248 -21.200 1.00 94.81 175 PRO A CA 1
ATOM 1381 C C . PRO A 1 175 ? 22.185 0.704 -21.658 1.00 94.81 175 PRO A C 1
ATOM 1383 O O . PRO A 1 175 ? 23.110 1.479 -21.913 1.00 94.81 175 PRO A O 1
ATOM 1386 N N . ALA A 1 176 ? 22.293 -0.623 -21.789 1.00 93.31 176 ALA A N 1
ATOM 1387 C CA . ALA A 1 176 ? 23.515 -1.284 -22.260 1.00 93.31 176 ALA A CA 1
ATOM 1388 C C . ALA A 1 176 ? 23.896 -0.829 -23.678 1.00 93.31 176 ALA A C 1
ATOM 1390 O O . ALA A 1 176 ? 25.065 -0.561 -23.952 1.00 93.31 176 ALA A O 1
ATOM 1391 N N . ASP A 1 177 ? 22.892 -0.675 -24.543 1.00 93.50 177 ASP A N 1
ATOM 1392 C CA . ASP A 1 177 ? 23.023 -0.036 -25.843 1.00 93.50 177 ASP A CA 1
ATOM 1393 C C . ASP A 1 177 ? 21.939 1.036 -26.006 1.00 93.50 177 ASP A C 1
ATOM 1395 O O . ASP A 1 177 ? 20.746 0.766 -25.878 1.00 93.50 177 ASP A O 1
ATOM 1399 N N . ILE A 1 178 ? 22.359 2.268 -26.294 1.00 93.69 178 ILE A N 1
ATOM 1400 C CA . ILE A 1 178 ? 21.449 3.396 -26.508 1.00 93.69 178 ILE A CA 1
ATOM 1401 C C . ILE A 1 178 ? 20.658 3.264 -27.815 1.00 93.69 178 ILE A C 1
ATOM 1403 O O . ILE A 1 178 ? 19.587 3.853 -27.935 1.00 93.69 178 ILE A O 1
ATOM 1407 N N . PHE A 1 179 ? 21.164 2.486 -28.777 1.00 92.06 179 PHE A N 1
ATOM 1408 C CA . PHE A 1 179 ? 20.441 2.169 -30.007 1.00 92.06 179 PHE A CA 1
ATOM 1409 C C . PHE A 1 179 ? 19.332 1.129 -29.770 1.00 92.06 179 PHE A C 1
ATOM 1411 O O . PHE A 1 179 ? 18.358 1.097 -30.511 1.00 92.06 179 PHE A O 1
ATOM 1418 N N . GLU A 1 180 ? 19.425 0.346 -28.693 1.00 92.81 180 GLU A N 1
ATOM 1419 C CA . GLU A 1 180 ? 18.426 -0.649 -28.281 1.00 92.81 180 GLU A CA 1
ATOM 1420 C C . GLU A 1 180 ? 17.821 -0.269 -26.919 1.00 92.81 180 GLU A C 1
ATOM 1422 O O . GLU A 1 180 ? 17.633 -1.095 -26.024 1.00 92.81 180 GLU A O 1
ATOM 1427 N N . ALA A 1 181 ? 17.519 1.022 -26.744 1.00 93.06 181 ALA A N 1
ATOM 1428 C CA . ALA A 1 181 ? 17.079 1.602 -25.474 1.00 93.06 181 ALA A CA 1
ATOM 1429 C C . ALA A 1 181 ? 15.811 0.951 -24.882 1.00 93.06 181 ALA A C 1
ATOM 1431 O O . ALA A 1 181 ? 15.556 1.065 -23.686 1.00 93.06 181 ALA A O 1
ATOM 1432 N N . GLU A 1 182 ? 15.015 0.254 -25.692 1.00 93.00 182 GLU A N 1
ATOM 1433 C CA . GLU A 1 182 ? 13.846 -0.501 -25.233 1.00 93.00 182 GLU A CA 1
ATOM 1434 C C . GLU A 1 182 ? 14.192 -1.690 -24.344 1.00 93.00 182 GLU A C 1
ATOM 1436 O O . GLU A 1 182 ? 13.479 -1.956 -23.373 1.00 93.00 182 GLU A O 1
ATOM 1441 N N . ALA A 1 183 ? 15.318 -2.355 -24.617 1.00 94.31 183 ALA A N 1
ATOM 1442 C CA . ALA A 1 183 ? 15.787 -3.483 -23.820 1.00 94.31 183 ALA A CA 1
ATOM 1443 C C . ALA A 1 183 ? 16.069 -3.080 -22.361 1.00 94.31 183 ALA A C 1
ATOM 1445 O O . ALA A 1 183 ? 16.019 -3.917 -21.463 1.00 94.31 183 ALA A O 1
ATOM 1446 N N . ALA A 1 184 ? 16.292 -1.788 -22.099 1.00 95.56 184 ALA A N 1
ATOM 1447 C CA . ALA A 1 184 ? 16.505 -1.245 -20.760 1.00 95.56 184 ALA A CA 1
ATOM 1448 C C . ALA A 1 184 ? 15.286 -1.390 -19.830 1.00 95.56 184 ALA A C 1
ATOM 1450 O O . ALA A 1 184 ? 15.424 -1.288 -18.612 1.00 95.56 184 ALA A O 1
ATOM 1451 N N . TRP A 1 185 ? 14.088 -1.611 -20.384 1.00 96.31 185 TRP A N 1
ATOM 1452 C CA . TRP A 1 185 ? 12.862 -1.823 -19.608 1.00 96.31 185 TRP A CA 1
ATOM 1453 C C . TRP A 1 185 ? 12.507 -3.301 -19.405 1.00 96.31 185 TRP A C 1
ATOM 1455 O O . TRP A 1 185 ? 11.702 -3.624 -18.530 1.00 96.31 185 TRP A O 1
ATOM 1465 N N . GLU A 1 186 ? 13.127 -4.218 -20.151 1.00 96.00 186 GLU A N 1
ATOM 1466 C CA . GLU A 1 186 ? 12.846 -5.657 -20.054 1.00 96.00 186 GLU A CA 1
ATOM 1467 C C . GLU A 1 186 ? 12.998 -6.232 -18.636 1.00 96.00 186 GLU A C 1
ATOM 1469 O O . GLU A 1 186 ? 12.105 -6.974 -18.207 1.00 96.00 186 GLU A O 1
ATOM 1474 N N . PRO A 1 187 ? 14.029 -5.866 -17.844 1.00 97.31 187 PRO A N 1
ATOM 1475 C CA . PRO A 1 187 ? 14.123 -6.314 -16.456 1.00 97.31 187 PRO A CA 1
ATOM 1476 C C . PRO A 1 187 ? 12.915 -5.895 -15.605 1.00 97.31 187 PRO A C 1
ATOM 1478 O O . PRO A 1 187 ? 12.441 -6.672 -14.774 1.00 97.31 187 PRO A O 1
ATOM 1481 N N . MET A 1 188 ? 12.358 -4.701 -15.844 1.00 97.25 188 MET A N 1
ATOM 1482 C CA . MET A 1 188 ? 11.157 -4.251 -15.140 1.00 97.25 188 MET A CA 1
ATOM 1483 C C . MET A 1 188 ? 9.928 -5.057 -15.567 1.00 97.25 188 MET A C 1
ATOM 1485 O O . MET A 1 188 ? 9.134 -5.472 -14.723 1.00 97.25 188 MET A O 1
ATOM 1489 N N . LEU A 1 189 ? 9.785 -5.344 -16.865 1.00 96.44 189 LEU A N 1
ATOM 1490 C CA . LEU A 1 189 ? 8.707 -6.197 -17.369 1.00 96.44 189 LEU A CA 1
ATOM 1491 C C . LEU A 1 189 ? 8.802 -7.624 -16.817 1.00 96.44 189 LEU A C 1
ATOM 1493 O O . LEU A 1 189 ? 7.776 -8.245 -16.536 1.00 96.44 189 LEU A O 1
ATOM 1497 N N . ALA A 1 190 ? 10.010 -8.170 -16.665 1.00 96.81 190 ALA A N 1
ATOM 1498 C CA . ALA A 1 190 ? 10.232 -9.475 -16.041 1.00 96.81 190 ALA A CA 1
ATOM 1499 C C . ALA A 1 190 ? 9.798 -9.474 -14.567 1.00 96.81 190 ALA A C 1
ATOM 1501 O O . ALA A 1 190 ? 9.068 -10.370 -14.132 1.00 96.81 190 ALA A O 1
ATOM 1502 N N . LEU A 1 191 ? 10.153 -8.424 -13.825 1.00 96.88 191 LEU A N 1
ATOM 1503 C CA . LEU A 1 191 ? 9.713 -8.227 -12.447 1.00 96.88 191 LEU A CA 1
ATOM 1504 C C . LEU A 1 191 ? 8.182 -8.118 -12.342 1.00 96.88 191 LEU A C 1
ATOM 1506 O O . LEU A 1 191 ? 7.575 -8.805 -11.521 1.00 96.88 191 LEU A O 1
ATOM 1510 N N . MET A 1 192 ? 7.531 -7.329 -13.205 1.00 96.31 192 MET A N 1
ATOM 1511 C CA . MET A 1 192 ? 6.066 -7.194 -13.223 1.00 96.31 192 MET A CA 1
ATOM 1512 C C . MET A 1 192 ? 5.365 -8.524 -13.530 1.00 96.31 192 MET A C 1
ATOM 1514 O O . MET A 1 192 ? 4.329 -8.831 -12.935 1.00 96.31 192 MET A O 1
ATOM 1518 N N . ARG A 1 193 ? 5.930 -9.340 -14.429 1.00 96.25 193 ARG A N 1
ATOM 1519 C CA . ARG A 1 193 ? 5.431 -10.693 -14.722 1.00 96.25 193 ARG A CA 1
ATOM 1520 C C . ARG A 1 193 ? 5.512 -11.598 -13.492 1.00 96.25 193 ARG A C 1
ATOM 1522 O O . ARG A 1 193 ? 4.524 -12.254 -13.173 1.00 96.25 193 ARG A O 1
ATOM 1529 N N . SER A 1 194 ? 6.639 -11.584 -12.778 1.00 95.81 194 SER A N 1
ATOM 1530 C CA . SER A 1 194 ? 6.817 -12.353 -11.538 1.00 95.81 194 SER A CA 1
ATOM 1531 C C . SER A 1 194 ? 5.822 -11.923 -10.448 1.00 95.81 194 SER A C 1
ATOM 1533 O O . SER A 1 194 ? 5.103 -12.758 -9.895 1.00 95.81 194 SER A O 1
ATOM 1535 N N . LEU A 1 195 ? 5.660 -10.610 -10.231 1.00 94.38 195 LEU A N 1
ATOM 1536 C CA . LEU A 1 195 ? 4.661 -10.074 -9.299 1.00 94.38 195 LEU A CA 1
ATOM 1537 C C . LEU A 1 195 ? 3.238 -10.481 -9.671 1.00 94.38 195 LEU A C 1
ATOM 1539 O O . LEU A 1 195 ? 2.459 -10.860 -8.802 1.00 94.38 195 LEU A O 1
ATOM 1543 N N . THR A 1 196 ? 2.898 -10.452 -10.961 1.00 93.75 196 THR A N 1
ATOM 1544 C CA . THR A 1 196 ? 1.568 -10.854 -11.437 1.00 93.75 196 THR A CA 1
ATOM 1545 C C . THR A 1 196 ? 1.236 -12.286 -11.022 1.00 93.75 196 THR A C 1
ATOM 1547 O O . THR A 1 196 ? 0.092 -12.557 -10.665 1.00 93.75 196 THR A O 1
ATOM 1550 N N . VAL A 1 197 ? 2.211 -13.202 -11.038 1.00 92.44 197 VAL A N 1
ATOM 1551 C CA . VAL A 1 197 ? 2.011 -14.591 -10.598 1.00 92.44 197 VAL A CA 1
ATOM 1552 C C . VAL A 1 197 ? 1.709 -14.649 -9.101 1.00 92.44 197 VAL A C 1
ATOM 1554 O O . VAL A 1 197 ? 0.713 -15.258 -8.714 1.00 92.44 197 VAL A O 1
ATOM 1557 N N . GLN A 1 198 ? 2.495 -13.968 -8.263 1.00 89.12 198 GLN A N 1
ATOM 1558 C CA . GLN A 1 198 ? 2.263 -13.931 -6.813 1.00 89.12 198 GLN A CA 1
ATOM 1559 C C . GLN A 1 198 ? 0.915 -13.287 -6.457 1.00 89.12 198 GLN A C 1
ATOM 1561 O O . GLN A 1 198 ? 0.210 -13.738 -5.557 1.00 89.12 198 GLN A O 1
ATOM 1566 N N . LEU A 1 199 ? 0.521 -12.262 -7.207 1.00 89.88 199 LEU A N 1
ATOM 1567 C CA . LEU A 1 199 ? -0.702 -11.490 -7.017 1.00 89.88 199 LEU A CA 1
ATOM 1568 C C . LEU A 1 199 ? -1.996 -12.200 -7.453 1.00 89.88 199 LEU A C 1
ATOM 1570 O O . LEU A 1 199 ? -3.075 -11.625 -7.272 1.00 89.88 199 LEU A O 1
ATOM 1574 N N . ARG A 1 200 ? -1.912 -13.410 -8.027 1.00 90.62 200 ARG A N 1
ATOM 1575 C CA . ARG A 1 200 ? -3.071 -14.266 -8.361 1.00 90.62 200 ARG A CA 1
ATOM 1576 C C . ARG A 1 200 ? -3.619 -15.046 -7.168 1.00 90.62 200 ARG A C 1
ATOM 1578 O O . ARG A 1 200 ? -4.684 -15.647 -7.287 1.00 90.62 200 ARG A O 1
ATOM 1585 N N . ARG A 1 201 ? -2.903 -15.067 -6.042 1.00 90.56 201 ARG A N 1
ATOM 1586 C CA . ARG A 1 201 ? -3.358 -15.732 -4.817 1.00 90.56 201 ARG A CA 1
ATOM 1587 C C . ARG A 1 201 ? -4.697 -15.159 -4.344 1.00 90.56 201 ARG A C 1
ATOM 1589 O O . ARG A 1 201 ? -4.897 -13.948 -4.357 1.00 90.56 201 ARG A O 1
ATOM 1596 N N . THR A 1 202 ? -5.592 -16.041 -3.913 1.00 93.06 202 THR A N 1
ATOM 1597 C CA . THR A 1 202 ? -6.931 -15.698 -3.402 1.00 93.06 202 THR A CA 1
ATOM 1598 C C . THR A 1 202 ? -7.040 -15.830 -1.889 1.00 93.06 202 THR A C 1
ATOM 1600 O O . THR A 1 202 ? -8.064 -15.465 -1.327 1.00 93.06 202 THR A O 1
ATOM 1603 N N . LYS A 1 203 ? -6.003 -16.354 -1.228 1.00 94.44 203 LYS A N 1
ATOM 1604 C CA . LYS A 1 203 ? -5.972 -16.599 0.215 1.00 94.44 203 LYS A CA 1
ATOM 1605 C C . LYS A 1 203 ? -4.644 -16.168 0.820 1.00 94.44 203 LYS A C 1
ATOM 1607 O O . LYS A 1 203 ? -3.606 -16.300 0.166 1.00 94.44 203 LYS A O 1
ATOM 1612 N N . LEU A 1 204 ? -4.688 -15.700 2.064 1.00 94.56 204 LEU A N 1
ATOM 1613 C CA . LEU A 1 204 ? -3.537 -15.339 2.893 1.00 94.56 204 LEU A CA 1
ATOM 1614 C C . LEU A 1 204 ? -3.727 -15.818 4.330 1.00 94.56 204 LEU A C 1
ATOM 1616 O O . LEU A 1 204 ? -4.855 -16.029 4.765 1.00 94.56 204 LEU A O 1
ATOM 1620 N N . SER A 1 205 ? -2.615 -15.942 5.052 1.00 95.44 205 SER A N 1
ATOM 1621 C CA . SER A 1 205 ? -2.617 -16.088 6.509 1.00 95.44 205 SER A CA 1
ATOM 1622 C C . SER A 1 205 ? -2.545 -14.703 7.150 1.00 95.44 205 SER A C 1
ATOM 1624 O O . SER A 1 205 ? -1.627 -13.934 6.840 1.00 95.44 205 SER A O 1
ATOM 1626 N N . LEU A 1 206 ? -3.483 -14.384 8.039 1.00 95.38 206 LEU A N 1
ATOM 1627 C CA . LEU A 1 206 ? -3.515 -13.132 8.782 1.00 95.38 206 LEU A CA 1
ATOM 1628 C C . LEU A 1 206 ? -2.248 -12.980 9.613 1.00 95.38 206 LEU A C 1
ATOM 1630 O O . LEU A 1 206 ? -1.625 -11.929 9.559 1.00 95.38 206 LEU A O 1
ATOM 1634 N N . ASN A 1 207 ? -1.807 -14.037 10.296 1.00 94.38 207 ASN A N 1
ATOM 1635 C CA . ASN A 1 207 ? -0.588 -14.010 11.096 1.00 94.38 207 ASN A CA 1
ATOM 1636 C C . ASN A 1 207 ? 0.657 -13.681 10.251 1.00 94.38 207 ASN A C 1
ATOM 1638 O O . ASN A 1 207 ? 1.573 -13.017 10.732 1.00 94.38 207 ASN A O 1
ATOM 1642 N N . SER A 1 208 ? 0.676 -14.081 8.972 1.00 94.06 208 SER A N 1
ATOM 1643 C CA . SER A 1 208 ? 1.776 -13.742 8.058 1.00 94.06 208 SER A CA 1
ATOM 1644 C C . SER A 1 208 ? 1.801 -12.267 7.645 1.00 94.06 208 SER A C 1
ATOM 1646 O O . SER A 1 208 ? 2.886 -11.713 7.460 1.00 94.06 208 SER A O 1
ATOM 1648 N N . ILE A 1 209 ? 0.631 -11.627 7.503 1.00 94.94 209 ILE A N 1
ATOM 1649 C CA . ILE A 1 209 ? 0.505 -10.225 7.065 1.00 94.94 209 ILE A CA 1
ATOM 1650 C C . ILE A 1 209 ? 0.396 -9.242 8.235 1.00 94.94 209 ILE A C 1
ATOM 1652 O O . ILE A 1 209 ? 0.798 -8.091 8.094 1.00 94.94 209 ILE A O 1
ATOM 1656 N N . SER A 1 210 ? -0.105 -9.681 9.387 1.00 95.69 210 SER A N 1
ATOM 1657 C CA . SER A 1 210 ? -0.243 -8.953 10.650 1.00 95.69 210 SER A CA 1
ATOM 1658 C C . SER A 1 210 ? -0.124 -9.926 11.830 1.00 95.69 210 SER A C 1
ATOM 1660 O O . SER A 1 210 ? -1.120 -10.501 12.281 1.00 95.69 210 SER A O 1
ATOM 1662 N N . PRO A 1 211 ? 1.091 -10.082 12.386 1.00 94.00 211 PRO A N 1
ATOM 1663 C CA . PRO A 1 211 ? 1.288 -10.833 13.622 1.00 94.00 211 PRO A CA 1
ATOM 1664 C C . PRO A 1 211 ? 0.477 -10.254 14.789 1.00 94.00 211 PRO A C 1
ATOM 1666 O O . PRO A 1 211 ? -0.006 -11.001 15.633 1.00 94.00 211 PRO A O 1
ATOM 1669 N N . TYR A 1 212 ? 0.275 -8.930 14.815 1.00 94.31 212 TYR A N 1
ATOM 1670 C CA . TYR A 1 212 ? -0.520 -8.252 15.840 1.00 94.31 212 TYR A CA 1
ATOM 1671 C C . TYR A 1 212 ? -1.978 -8.733 15.849 1.00 94.31 212 TYR A C 1
ATOM 1673 O O . TYR A 1 212 ? -2.462 -9.195 16.881 1.00 94.31 212 TYR A O 1
ATOM 1681 N N . LEU A 1 213 ? -2.669 -8.692 14.701 1.00 94.81 213 LEU A N 1
ATOM 1682 C CA . LEU A 1 213 ? -4.051 -9.179 14.598 1.00 94.81 213 LEU A CA 1
ATOM 1683 C C . LEU A 1 213 ? -4.126 -10.701 14.774 1.00 94.81 213 LEU A C 1
ATOM 1685 O O . LEU A 1 213 ? -5.020 -11.199 15.455 1.00 94.81 213 LEU A O 1
ATOM 1689 N N . GLY A 1 214 ? -3.151 -11.438 14.232 1.00 93.75 214 GLY A N 1
ATOM 1690 C CA . GLY A 1 214 ? -3.069 -12.893 14.371 1.00 93.75 214 GLY A CA 1
ATOM 1691 C C . GLY A 1 214 ? -2.920 -13.373 15.821 1.00 93.75 214 GLY A C 1
ATOM 1692 O O . GLY A 1 214 ? -3.402 -14.458 16.158 1.00 93.75 214 GLY A O 1
ATOM 1693 N N . GLN A 1 215 ? -2.312 -12.565 16.696 1.00 93.31 215 GLN A N 1
ATOM 1694 C CA . GLN A 1 215 ? -2.064 -12.883 18.110 1.00 93.31 215 GLN A CA 1
ATOM 1695 C C . GLN A 1 215 ? -3.068 -12.245 19.080 1.00 93.31 215 GLN A C 1
ATOM 1697 O O . GLN A 1 215 ? -3.081 -12.613 20.254 1.00 93.31 215 GLN A O 1
ATOM 1702 N N . LEU A 1 216 ? -3.931 -11.334 18.621 1.00 92.50 216 LEU A N 1
ATOM 1703 C CA . LEU A 1 216 ? -4.963 -10.724 19.463 1.00 92.50 216 LEU A CA 1
ATOM 1704 C C . LEU A 1 216 ? -5.947 -11.780 19.977 1.00 92.50 216 LEU A C 1
ATOM 1706 O O . LEU A 1 216 ? -6.553 -12.523 19.200 1.00 92.50 216 LEU A O 1
ATOM 1710 N N . ARG A 1 217 ? -6.096 -11.855 21.300 1.00 92.19 217 ARG A N 1
ATOM 1711 C CA . ARG A 1 217 ? -6.993 -12.785 21.994 1.00 92.19 217 ARG A CA 1
ATOM 1712 C C . ARG A 1 217 ? -7.703 -12.066 23.133 1.00 92.19 217 ARG A C 1
ATOM 1714 O O . ARG A 1 217 ? -7.068 -11.261 23.806 1.00 92.19 217 ARG A O 1
ATOM 1721 N N . ALA A 1 218 ? -8.976 -12.405 23.347 1.00 84.25 218 ALA A N 1
ATOM 1722 C CA . ALA A 1 218 ? -9.802 -11.981 24.482 1.00 84.25 218 ALA A CA 1
ATOM 1723 C C . ALA A 1 218 ? -9.660 -10.480 24.796 1.00 84.25 218 ALA A C 1
ATOM 1725 O O . ALA A 1 218 ? -9.126 -10.096 25.833 1.00 84.25 218 ALA A O 1
ATOM 1726 N N . THR A 1 219 ? -10.080 -9.635 23.853 1.00 89.69 219 THR A N 1
ATOM 1727 C CA . THR A 1 219 ? -9.876 -8.185 23.938 1.00 89.69 219 THR A CA 1
ATOM 1728 C C . THR A 1 219 ? -11.107 -7.477 24.501 1.00 89.69 219 THR A C 1
ATOM 1730 O O . THR A 1 219 ? -12.235 -7.926 24.297 1.00 89.69 219 THR A O 1
ATOM 1733 N N . ASP A 1 220 ? -10.897 -6.307 25.104 1.00 88.56 220 ASP A N 1
ATOM 1734 C CA . ASP A 1 220 ? -11.976 -5.388 25.501 1.00 88.56 220 ASP A CA 1
ATOM 1735 C C . ASP A 1 220 ? -12.435 -4.482 24.341 1.00 88.56 220 ASP A C 1
ATOM 1737 O O . ASP A 1 220 ? -13.161 -3.504 24.537 1.00 88.56 220 ASP A O 1
ATOM 1741 N N . ILE A 1 221 ? -11.970 -4.757 23.118 1.00 92.62 221 ILE A N 1
ATOM 1742 C CA . ILE A 1 221 ? -12.296 -3.958 21.942 1.00 92.62 221 ILE A CA 1
ATOM 1743 C C . ILE A 1 221 ? -13.721 -4.315 21.501 1.00 92.62 221 ILE A C 1
ATOM 1745 O O . ILE A 1 221 ? -13.975 -5.487 21.214 1.00 92.62 221 ILE A O 1
ATOM 1749 N N . PRO A 1 222 ? -14.653 -3.347 21.413 1.00 91.06 222 PRO A N 1
ATOM 1750 C CA . PRO A 1 222 ? -16.012 -3.621 20.959 1.00 91.06 222 PRO A CA 1
ATOM 1751 C C . PRO A 1 222 ? -16.007 -4.110 19.509 1.00 91.06 222 PRO A C 1
ATOM 1753 O O . PRO A 1 222 ? -15.204 -3.639 18.701 1.00 91.06 222 PRO A O 1
ATOM 1756 N N . MET A 1 223 ? -16.898 -5.036 19.164 1.00 90.44 223 MET A N 1
ATOM 1757 C CA . MET A 1 223 ? -17.062 -5.501 17.787 1.00 90.44 223 MET A CA 1
ATOM 1758 C C . MET A 1 223 ? -17.429 -4.312 16.873 1.00 90.44 223 MET A C 1
ATOM 1760 O O . MET A 1 223 ? -18.365 -3.574 17.192 1.00 90.44 223 MET A O 1
ATOM 1764 N N . PRO A 1 224 ? -16.713 -4.085 15.754 1.00 88.06 224 PRO A N 1
ATOM 1765 C CA . PRO A 1 224 ? -17.090 -3.063 14.783 1.00 88.06 224 PRO A CA 1
ATOM 1766 C C . PRO A 1 224 ? -18.491 -3.324 14.214 1.00 88.06 224 PRO A C 1
ATOM 1768 O O . PRO A 1 224 ? -18.864 -4.470 13.980 1.00 88.06 224 PRO A O 1
ATOM 1771 N N . GLY A 1 225 ? -19.262 -2.260 13.977 1.00 81.56 225 GLY A N 1
ATOM 1772 C CA . GLY A 1 225 ? -20.557 -2.346 13.290 1.00 81.56 225 GLY A CA 1
ATOM 1773 C C . GLY A 1 225 ? -21.717 -2.922 14.111 1.00 81.56 225 GLY A C 1
ATOM 1774 O O . GLY A 1 225 ? -22.821 -3.018 13.584 1.00 81.56 225 GLY A O 1
ATOM 1775 N N . ILE A 1 226 ? -21.497 -3.280 15.380 1.00 77.69 226 ILE A N 1
ATOM 1776 C CA . ILE A 1 226 ? -22.571 -3.590 16.330 1.00 77.69 226 ILE A CA 1
ATOM 1777 C C . ILE A 1 226 ? -22.785 -2.347 17.188 1.00 77.69 226 ILE A C 1
ATOM 1779 O O . ILE A 1 226 ? -21.956 -2.022 18.042 1.00 77.69 226 ILE A O 1
ATOM 1783 N N . ASP A 1 227 ? -23.867 -1.620 16.916 1.00 63.38 227 ASP A N 1
ATOM 1784 C CA . ASP A 1 227 ? -24.232 -0.453 17.708 1.00 63.38 227 ASP A CA 1
ATOM 1785 C C . ASP A 1 227 ? -24.676 -0.888 19.109 1.00 63.38 227 ASP A C 1
ATOM 1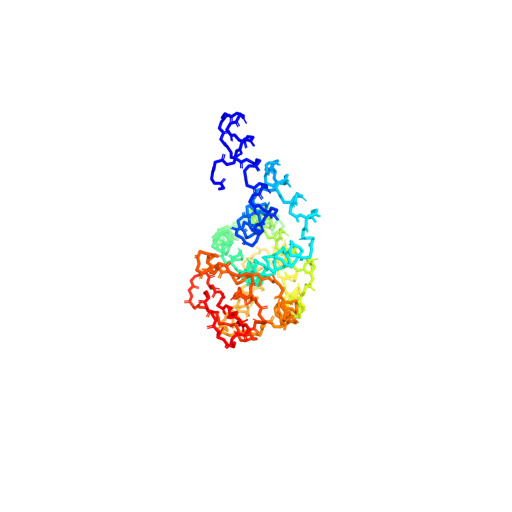787 O O . ASP A 1 227 ? -25.351 -1.898 19.297 1.00 63.38 227 ASP A O 1
ATOM 1791 N N . ALA A 1 228 ? -24.306 -0.098 20.116 1.00 56.19 228 ALA A N 1
ATOM 1792 C CA . ALA A 1 228 ? -24.635 -0.353 21.519 1.00 56.19 228 ALA A CA 1
ATOM 1793 C C . ALA A 1 228 ? -26.128 -0.159 21.858 1.00 56.19 228 ALA A C 1
ATOM 1795 O O . ALA A 1 228 ? -26.486 -0.148 23.033 1.00 56.19 228 ALA A O 1
ATOM 1796 N N . GLU A 1 229 ? -26.983 0.047 20.851 1.00 52.06 229 GLU A N 1
ATOM 1797 C CA . GLU A 1 229 ? -28.410 0.339 21.023 1.00 52.06 229 GLU A CA 1
ATOM 1798 C C . GLU A 1 229 ? -29.205 -0.876 21.530 1.00 52.06 229 GLU A C 1
ATOM 1800 O O . GLU A 1 229 ? -30.241 -0.687 22.162 1.00 52.06 229 GLU A O 1
ATOM 1805 N N . ASP A 1 230 ? -28.691 -2.099 21.355 1.00 50.50 230 ASP A N 1
ATOM 1806 C CA . ASP A 1 230 ? -29.397 -3.330 21.739 1.00 50.50 230 ASP A CA 1
ATOM 1807 C C . ASP A 1 230 ? -29.043 -3.865 23.143 1.00 50.50 230 ASP A C 1
ATOM 1809 O O . ASP A 1 230 ? -29.596 -4.877 23.583 1.00 50.50 230 ASP A O 1
ATOM 1813 N N . GLU A 1 231 ? -28.130 -3.222 23.882 1.00 53.72 231 GLU A N 1
ATOM 1814 C CA . GLU A 1 231 ? -27.573 -3.809 25.106 1.00 53.72 231 GLU A CA 1
ATOM 1815 C C . GLU A 1 231 ? -27.464 -2.800 26.258 1.00 53.72 231 GLU A C 1
ATOM 1817 O O . GLU A 1 231 ? -26.427 -2.186 26.513 1.00 53.72 231 GLU A O 1
ATOM 1822 N N . GLU A 1 232 ? -28.562 -2.687 27.012 1.00 49.50 232 GLU A N 1
ATOM 1823 C CA . GLU A 1 232 ? -28.702 -1.890 28.244 1.00 49.50 232 GLU A CA 1
ATOM 1824 C C . GLU A 1 232 ? -27.729 -2.301 29.378 1.00 49.50 232 GLU A C 1
ATOM 1826 O O . GLU A 1 232 ? -27.621 -1.607 30.388 1.00 49.50 232 GLU A O 1
ATOM 1831 N N . GLU A 1 233 ? -26.973 -3.394 29.218 1.00 54.66 233 GLU A N 1
ATOM 1832 C CA . GLU A 1 233 ? -26.037 -3.927 30.212 1.00 54.66 233 GLU A CA 1
ATOM 1833 C C . GLU A 1 233 ? -24.612 -4.053 29.649 1.00 54.66 233 GLU A C 1
ATOM 1835 O O . GLU A 1 233 ? -24.384 -4.655 28.601 1.00 54.66 233 GLU A O 1
ATOM 1840 N N . ASP A 1 234 ? -23.619 -3.577 30.415 1.00 53.31 234 ASP A N 1
ATOM 1841 C CA . ASP A 1 234 ? -22.174 -3.752 30.149 1.00 53.31 234 ASP A CA 1
ATOM 1842 C C . ASP A 1 234 ? -21.787 -5.234 29.929 1.00 53.31 234 ASP A C 1
ATOM 1844 O O . ASP A 1 234 ? -20.786 -5.540 29.288 1.00 53.31 234 ASP A O 1
ATOM 1848 N N . SER A 1 235 ? -22.601 -6.159 30.450 1.00 54.44 235 SER A N 1
ATOM 1849 C CA . SER A 1 235 ? -22.381 -7.607 30.461 1.00 54.44 235 SER A CA 1
ATOM 1850 C C . SER A 1 235 ? -22.758 -8.342 29.168 1.00 54.44 235 SER A C 1
ATOM 1852 O O . SER A 1 235 ? -22.432 -9.522 29.057 1.00 54.44 235 SER A O 1
ATOM 1854 N N . LYS A 1 236 ? -23.437 -7.696 28.207 1.00 61.12 236 LYS A N 1
ATOM 1855 C CA . LYS A 1 236 ? -23.830 -8.333 26.930 1.00 61.12 236 LYS A CA 1
ATOM 1856 C C . LYS A 1 236 ? -22.949 -7.954 25.737 1.00 61.12 236 LYS A C 1
ATOM 1858 O O . LYS A 1 236 ? -23.003 -8.641 24.722 1.00 61.12 236 LYS A O 1
ATOM 1863 N N . ARG A 1 237 ? -22.063 -6.964 25.901 1.00 73.88 237 ARG A N 1
ATOM 1864 C CA . ARG A 1 237 ? -21.287 -6.383 24.796 1.00 73.88 237 ARG A CA 1
ATOM 1865 C C . ARG A 1 237 ? -20.419 -7.390 24.074 1.00 73.88 237 ARG A C 1
ATOM 1867 O O . ARG A 1 237 ? -19.467 -7.939 24.627 1.00 73.88 237 ARG A O 1
ATOM 1874 N N . VAL A 1 238 ? -20.708 -7.550 22.786 1.00 84.50 238 VAL A N 1
ATOM 1875 C CA . VAL A 1 238 ? -19.897 -8.348 21.871 1.00 84.50 238 VAL A CA 1
ATOM 1876 C C . VAL A 1 238 ? -18.568 -7.631 21.633 1.00 84.50 238 VAL A C 1
ATOM 1878 O O . VAL A 1 238 ? -18.502 -6.596 20.967 1.00 84.50 238 VAL A O 1
ATOM 1881 N N . THR A 1 239 ? -17.491 -8.186 22.179 1.00 91.38 239 THR A N 1
ATOM 1882 C CA . THR A 1 239 ? -16.119 -7.733 21.923 1.00 91.38 239 THR A CA 1
ATOM 1883 C C . THR A 1 239 ? -15.439 -8.582 20.851 1.00 91.38 239 THR A C 1
ATOM 1885 O O . THR A 1 239 ? -16.009 -9.536 20.322 1.00 91.38 239 THR A O 1
ATOM 1888 N N . ILE A 1 240 ? -14.206 -8.237 20.492 1.00 93.25 240 ILE A N 1
ATOM 1889 C CA . ILE A 1 240 ? -13.369 -9.067 19.629 1.00 93.25 240 ILE A CA 1
ATOM 1890 C C . ILE A 1 240 ? -12.673 -10.127 20.490 1.00 93.25 240 ILE A C 1
ATOM 1892 O O . ILE A 1 240 ? -11.791 -9.813 21.296 1.00 93.25 240 ILE A O 1
ATOM 1896 N N . ALA A 1 241 ? -13.029 -11.396 20.295 1.00 93.75 241 ALA A N 1
ATOM 1897 C CA . ALA A 1 241 ? -12.341 -12.514 20.934 1.00 93.75 241 ALA A CA 1
ATOM 1898 C C . ALA A 1 241 ? -11.066 -12.899 20.176 1.00 93.75 241 ALA A C 1
ATOM 1900 O O . ALA A 1 241 ? -10.033 -13.129 20.804 1.00 93.75 241 ALA A O 1
ATOM 1901 N N . SER A 1 242 ? -11.117 -12.958 18.845 1.00 94.75 242 SER A N 1
ATOM 1902 C CA . SER A 1 242 ? -9.960 -13.232 17.984 1.00 94.75 242 SER A CA 1
ATOM 1903 C C . SER A 1 242 ? -10.267 -12.911 16.520 1.00 94.75 242 SER A C 1
ATOM 1905 O O . SER A 1 242 ? -11.377 -12.511 16.177 1.00 94.75 242 SER A O 1
ATOM 1907 N N . PHE A 1 243 ? -9.294 -13.140 15.643 1.00 95.12 243 PHE A N 1
ATOM 1908 C CA . PHE A 1 243 ? -9.471 -13.113 14.193 1.00 95.12 243 PHE A CA 1
ATOM 1909 C C . PHE A 1 243 ? -9.299 -14.516 13.610 1.00 95.12 243 PHE A C 1
ATOM 1911 O O . PHE A 1 243 ? -8.557 -15.330 14.164 1.00 95.12 243 PHE A O 1
ATOM 1918 N N . ASP A 1 244 ? -9.979 -14.790 12.498 1.00 94.06 244 ASP A N 1
ATOM 1919 C CA . ASP A 1 244 ? -9.684 -15.962 11.670 1.00 94.06 244 ASP A CA 1
ATOM 1920 C C . ASP A 1 244 ? -8.328 -15.760 10.974 1.00 94.06 244 ASP A C 1
ATOM 1922 O O . ASP A 1 244 ? -8.028 -14.665 10.488 1.00 94.06 244 ASP A O 1
ATOM 1926 N N . ASP A 1 245 ? -7.496 -16.804 10.932 1.00 94.44 245 ASP A N 1
ATOM 1927 C CA . ASP A 1 245 ? -6.211 -16.724 10.239 1.00 94.44 245 ASP A CA 1
ATOM 1928 C C . ASP A 1 245 ? -6.386 -16.732 8.715 1.00 94.44 245 ASP A C 1
ATOM 1930 O O . ASP A 1 245 ? -5.537 -16.200 8.007 1.00 94.44 245 ASP A O 1
ATOM 1934 N N . GLN A 1 246 ? -7.475 -17.287 8.173 1.00 95.00 246 GLN A N 1
ATOM 1935 C CA . GLN A 1 246 ? -7.693 -17.271 6.729 1.00 95.00 246 GLN A CA 1
ATOM 1936 C C . GLN A 1 246 ? -8.272 -15.925 6.273 1.00 95.00 246 GLN A C 1
ATOM 1938 O O . GLN A 1 246 ? -9.403 -15.565 6.593 1.00 95.00 246 GLN A O 1
ATOM 1943 N N . VAL A 1 247 ? -7.520 -15.219 5.429 1.00 95.31 247 VAL A N 1
ATOM 1944 C CA . VAL A 1 247 ? -7.948 -13.981 4.764 1.00 95.31 247 VAL A CA 1
ATOM 1945 C C . VAL A 1 247 ? -8.222 -14.264 3.293 1.00 95.31 247 VAL A C 1
ATOM 1947 O O . VAL A 1 247 ? -7.323 -14.697 2.567 1.00 95.31 247 VAL A O 1
ATOM 1950 N N . ASP A 1 248 ? -9.440 -13.986 2.830 1.00 94.88 248 ASP A N 1
ATOM 1951 C CA . ASP A 1 248 ? -9.814 -14.163 1.424 1.00 94.88 248 ASP A CA 1
ATOM 1952 C C . ASP A 1 248 ? -9.602 -12.857 0.640 1.00 94.88 248 ASP A C 1
ATOM 1954 O O . ASP A 1 248 ? -10.039 -11.783 1.048 1.00 94.88 248 ASP A O 1
ATOM 1958 N N . ILE A 1 249 ? -8.950 -12.931 -0.519 1.00 94.19 249 ILE A N 1
ATOM 1959 C CA . ILE A 1 249 ? -8.765 -11.799 -1.434 1.00 94.19 249 ILE A CA 1
ATOM 1960 C C . ILE A 1 249 ? -9.812 -11.900 -2.540 1.00 94.19 249 ILE A C 1
ATOM 1962 O O . ILE A 1 249 ? -9.798 -12.846 -3.334 1.00 94.19 249 ILE A O 1
ATOM 1966 N N . LEU A 1 250 ? -10.694 -10.904 -2.643 1.00 90.94 250 LEU A N 1
ATOM 1967 C CA . LEU A 1 250 ? -11.688 -10.876 -3.716 1.00 90.94 250 LEU A CA 1
ATOM 1968 C C . LEU A 1 250 ? -11.031 -10.465 -5.037 1.00 90.94 250 LEU A C 1
ATOM 1970 O O . LEU A 1 250 ? -10.299 -9.479 -5.106 1.00 90.94 250 LEU A O 1
ATOM 1974 N N . LEU A 1 251 ? -11.316 -11.199 -6.112 1.00 87.00 251 LEU A N 1
ATOM 1975 C CA . LEU A 1 251 ? -10.730 -10.977 -7.439 1.00 87.00 251 LEU A CA 1
ATOM 1976 C C . LEU A 1 251 ? -11.396 -9.803 -8.177 1.00 87.00 251 LEU A C 1
ATOM 1978 O O . LEU A 1 251 ? -12.027 -9.970 -9.217 1.00 87.00 251 LEU A O 1
ATOM 1982 N N . THR A 1 252 ? -11.253 -8.598 -7.633 1.00 87.44 252 THR A N 1
ATOM 1983 C CA . THR A 1 252 ? -11.680 -7.339 -8.259 1.00 87.44 252 THR A CA 1
ATOM 1984 C C . THR A 1 252 ? -10.474 -6.434 -8.517 1.00 87.44 252 THR A C 1
ATOM 1986 O O . THR A 1 252 ? -9.356 -6.728 -8.092 1.00 87.44 252 THR A O 1
ATOM 1989 N N . LYS A 1 253 ? -10.685 -5.293 -9.191 1.00 81.00 253 LYS A N 1
ATOM 1990 C CA . LYS A 1 253 ? -9.622 -4.296 -9.415 1.00 81.00 253 LYS A CA 1
ATOM 1991 C C . LYS A 1 253 ? -9.004 -3.796 -8.102 1.00 81.00 253 LYS A C 1
ATOM 1993 O O . LYS A 1 253 ? -7.808 -3.536 -8.064 1.00 81.00 253 LYS A O 1
ATOM 1998 N N . THR A 1 254 ? -9.810 -3.661 -7.050 1.00 82.56 254 THR A N 1
ATOM 1999 C CA . THR A 1 254 ? -9.380 -3.152 -5.738 1.00 82.56 254 THR A CA 1
ATOM 2000 C C . THR A 1 254 ? -8.872 -4.242 -4.797 1.00 82.56 254 THR A C 1
ATOM 2002 O O . THR A 1 254 ? -8.330 -3.911 -3.749 1.00 82.56 254 THR A O 1
ATOM 2005 N N . LYS A 1 255 ? -9.021 -5.526 -5.159 1.00 88.56 255 LYS A N 1
ATOM 2006 C CA . LYS A 1 255 ? -8.576 -6.689 -4.374 1.00 88.56 255 LYS A CA 1
ATOM 2007 C C . LYS A 1 255 ? -8.836 -6.576 -2.863 1.00 88.56 255 LYS A C 1
ATOM 2009 O O . LYS A 1 255 ? -7.887 -6.718 -2.080 1.00 88.56 255 LYS A O 1
ATOM 2014 N N . PRO A 1 256 ? -10.077 -6.288 -2.433 1.00 92.19 256 PRO A N 1
ATOM 2015 C CA . PRO A 1 256 ? -10.378 -6.134 -1.0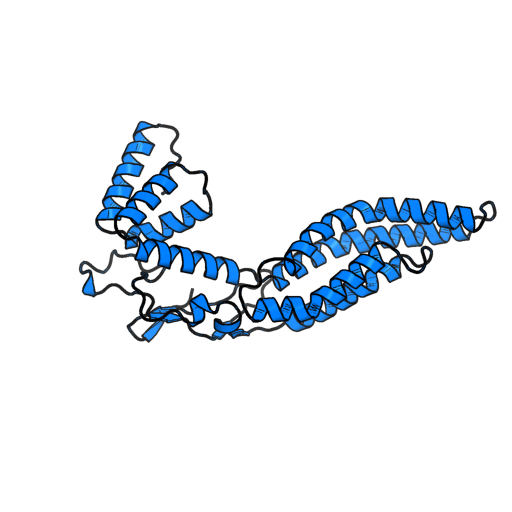19 1.00 92.19 256 PRO A CA 1
ATOM 2016 C C . PRO A 1 256 ? -10.104 -7.449 -0.283 1.00 92.19 256 PRO A C 1
ATOM 2018 O O . PRO A 1 256 ? -10.332 -8.539 -0.822 1.00 92.19 256 PRO A O 1
ATOM 2021 N N . LYS A 1 257 ? -9.569 -7.325 0.933 1.00 94.12 257 LYS A N 1
ATOM 2022 C CA . LYS A 1 257 ? -9.228 -8.449 1.803 1.00 94.12 257 LYS A CA 1
ATOM 2023 C C . LYS A 1 257 ? -10.358 -8.637 2.798 1.00 94.12 257 LYS A C 1
ATOM 2025 O O . LYS A 1 257 ? -10.665 -7.725 3.558 1.00 94.12 257 LYS A O 1
ATOM 2030 N N . LYS A 1 258 ? -10.962 -9.814 2.772 1.00 93.06 258 LYS A N 1
ATOM 2031 C CA . LYS A 1 258 ? -12.012 -10.221 3.689 1.00 93.06 258 LYS A CA 1
ATOM 2032 C C . LYS A 1 258 ? -11.372 -10.862 4.911 1.00 93.06 258 LYS A C 1
ATOM 2034 O O . LYS A 1 258 ? -10.791 -11.942 4.804 1.00 93.06 258 LYS A O 1
ATOM 2039 N N . ILE A 1 259 ? -11.457 -10.176 6.044 1.00 93.88 259 ILE A N 1
ATOM 2040 C CA . ILE A 1 259 ? -10.911 -10.616 7.329 1.00 93.88 259 ILE A CA 1
ATOM 2041 C C . ILE A 1 259 ? -12.098 -10.919 8.239 1.00 93.88 259 ILE A C 1
ATOM 2043 O O . ILE A 1 259 ? -12.960 -10.067 8.432 1.00 93.88 259 ILE A O 1
ATOM 2047 N N . ALA A 1 260 ? -12.163 -12.133 8.783 1.00 92.75 260 ALA A N 1
ATOM 2048 C CA . ALA A 1 260 ? -13.245 -12.515 9.679 1.00 92.75 260 ALA A CA 1
ATOM 2049 C C . ALA A 1 260 ? -12.872 -12.248 11.144 1.00 92.75 260 ALA A C 1
ATOM 2051 O O . ALA A 1 260 ? -11.781 -12.602 11.598 1.00 92.75 260 ALA A O 1
ATOM 2052 N N . ILE A 1 261 ? -13.805 -11.648 11.882 1.00 93.88 261 ILE A N 1
ATOM 2053 C CA . ILE A 1 261 ? -13.672 -11.313 13.301 1.00 93.88 261 ILE A CA 1
ATOM 2054 C C . ILE A 1 261 ? -14.533 -12.287 14.103 1.00 93.88 261 ILE A C 1
ATOM 2056 O O . ILE A 1 261 ? -15.676 -12.564 13.746 1.00 93.88 261 ILE A O 1
ATOM 2060 N N . ILE A 1 262 ? -13.988 -12.839 15.179 1.00 92.62 262 ILE A N 1
ATOM 2061 C CA . ILE A 1 262 ? -14.648 -13.850 16.004 1.00 92.62 262 ILE A CA 1
ATOM 2062 C C . ILE A 1 262 ? -15.027 -13.202 17.335 1.00 92.62 262 ILE A C 1
ATOM 2064 O O . ILE A 1 262 ? -14.173 -12.619 18.007 1.00 92.62 262 ILE A O 1
ATOM 2068 N N . GLY A 1 263 ? -16.309 -13.281 17.699 1.00 91.12 263 GLY A N 1
ATOM 2069 C CA . GLY A 1 263 ? -16.813 -12.823 18.997 1.00 91.12 263 GLY A CA 1
ATOM 2070 C C . GLY A 1 263 ? -16.640 -13.870 20.110 1.00 91.12 263 GLY A C 1
ATOM 2071 O O . GLY A 1 263 ? -16.315 -15.025 19.824 1.00 91.12 263 GLY A O 1
ATOM 2072 N N . PRO A 1 264 ? -16.873 -13.509 21.388 1.00 87.06 264 PRO A N 1
ATOM 2073 C CA . PRO A 1 264 ? -16.821 -14.440 22.522 1.00 87.06 264 PRO A CA 1
ATOM 2074 C C . PRO A 1 264 ? -17.814 -15.602 22.411 1.00 87.06 264 PRO A C 1
ATOM 2076 O O . PRO A 1 264 ? -17.587 -16.674 22.961 1.00 87.06 264 PRO A O 1
ATOM 2079 N N . ASP A 1 265 ? -18.898 -15.391 21.665 1.00 84.69 265 ASP A N 1
ATOM 2080 C CA . ASP A 1 265 ? -19.914 -16.382 21.311 1.00 84.69 265 ASP A CA 1
ATOM 2081 C C . ASP A 1 265 ? -19.433 -17.423 20.281 1.00 84.69 265 ASP A C 1
ATOM 2083 O O . ASP A 1 265 ? -20.172 -18.345 19.936 1.00 84.69 265 ASP A O 1
ATOM 2087 N N . GLY A 1 266 ? -18.210 -17.281 19.761 1.00 81.94 266 GLY A N 1
ATOM 2088 C CA . GLY A 1 266 ? -17.670 -18.113 18.688 1.00 81.94 266 GLY A CA 1
ATOM 2089 C C . GLY A 1 266 ? -18.266 -17.798 17.314 1.00 81.94 266 GLY A C 1
ATOM 2090 O O . GLY A 1 266 ? -17.912 -18.450 16.329 1.00 81.94 266 GLY A O 1
ATOM 2091 N N . ILE A 1 267 ? -19.146 -16.796 17.211 1.00 83.62 267 ILE A N 1
ATOM 2092 C CA . ILE A 1 267 ? -19.761 -16.410 15.946 1.00 83.62 267 ILE A CA 1
ATOM 2093 C C . ILE A 1 267 ? -18.751 -15.588 15.145 1.00 83.62 267 ILE A C 1
ATOM 2095 O O . ILE A 1 267 ? -18.305 -14.512 15.558 1.00 83.62 267 ILE A O 1
ATOM 2099 N N . SER A 1 268 ? -18.415 -16.109 13.965 1.00 83.88 268 SER A N 1
ATOM 2100 C CA . SER A 1 268 ? -17.618 -15.412 12.960 1.00 83.88 268 SER A CA 1
ATOM 2101 C C . SER A 1 268 ? -18.474 -14.348 12.276 1.00 83.88 268 SER A C 1
ATOM 2103 O O . SER A 1 268 ? -19.449 -14.658 11.588 1.00 83.88 268 SER A O 1
ATOM 2105 N N . ARG A 1 269 ? -18.098 -13.087 12.464 1.00 80.56 269 ARG A N 1
ATOM 2106 C CA . ARG A 1 269 ? -18.682 -11.922 11.806 1.00 80.56 269 ARG A CA 1
ATOM 2107 C C . ARG A 1 269 ? -17.728 -11.480 10.705 1.00 80.56 269 ARG A C 1
ATOM 2109 O O . ARG A 1 269 ? -16.511 -11.440 10.883 1.00 80.56 269 ARG A O 1
ATOM 2116 N N . ARG A 1 270 ? -18.286 -11.260 9.521 1.00 65.88 270 ARG A N 1
ATOM 2117 C CA . ARG A 1 270 ? -17.534 -10.967 8.304 1.00 65.88 270 ARG A CA 1
ATOM 2118 C C . ARG A 1 270 ? -17.976 -9.603 7.805 1.00 65.88 270 ARG A C 1
ATOM 2120 O O . ARG A 1 270 ? -19.116 -9.502 7.356 1.00 65.88 270 ARG A O 1
ATOM 2127 N N . ASP A 1 271 ? -17.072 -8.637 7.860 1.00 52.47 271 ASP A N 1
ATOM 2128 C CA . ASP A 1 271 ? -17.145 -7.443 7.013 1.00 52.47 271 ASP A CA 1
ATOM 2129 C C . ASP A 1 271 ? -16.673 -7.772 5.583 1.00 52.47 271 ASP A C 1
ATOM 2131 O O . ASP A 1 271 ? -15.840 -8.701 5.405 1.00 52.47 271 ASP A O 1
#

Secondary structure (DSSP, 8-state):
-GGGG-SSHHHHHHHHHHHHHHHHH-HHHHHHHHHHHHHH-TT-HHHHHHHHHHHHH-HHHHHHHHHHHHHHHHHHS-HHHHHHHHHHHHHHHHHHHHHHHHHHHHHHHT-TTS-HHHHHHHHHHHHHHHHHHHHHHHGGGHHHHHS---SHHHHHHHHHHHHHHHHHHHHHHS-S-GGGGGGGGHHHHHHHHHHHHHTT--EEEHHHH-HHHHH--S--PBPTT--GGG-SSTTS--B--EE-SEEEEPSSTT--EE-EEE-TT--EEE-

Organism: Guillardia theta (NCBI:txid55529)

Radius of gyration: 26.3 Å; chains: 1; bounding box: 59×47×74 Å

InterPro domains:
  IPR050517 DNA Damage Response and Repair Kinase [PTHR11139] (1-269)

Sequence (271 aa):
FARLGHAEPSVRQNVRLLITKIGKELPHAIIYPTVVGHVENPSSRQLSSILEALRESRPELVRGVQGLIGELSRCSILKEDLFFSSLQELNPKVSSGLRLMREETSRIRDNSTLSDGDRRRILREKYDAITKPVRMALEPLKKVFAGEQSSDHDKNFVSSFSSSFTDALASFRNPADIFEAEAAWEPMLALMRSLTVQLRRTKLSLNSISPYLGQLRATDIPMPGIDAEDEEEDSKRVTIASFDDQVDILLTKTKPKKIAIIGPDGISRRD

Foldseek 3Di:
DVCCPPPDPVSNVVVLVVLLVCCLVPVLQCLLVLLVVCVVPVVRPSSVVSLVSNCVRPVQQNVVSNVVVVLLVDVQADLLNVLLVLLVVCVVLLVVLVVVLLVVLVVLVPDPPDDPVRSQVVLLVSLCVSCVVVLVSCVVNLCSLVDDQQFQLSVVVNVVPVVLSVQLSVLLVPPPDSSPSVVSNVSVVVSSVVSVVVVVDFKAFSCRSHVPQQPDADDPHADPPDRCPVPPDPVPTWHFGHWDRIWGFDPDPSRGIWIWTATPVRDTDID

pLDDT: mean 90.33, std 8.5, range [49.5, 97.31]